Protein AF-Q5WRL4-F1 (afdb_monomer)

Organism: Caenorhabditis elegans (NCBI:txid6239)

InterPro domains:
  IPR018817 7TM GPCR, serpentine receptor class z (Srz) [PF10325] (12-266)

Radius of gyration: 22.65 Å; Cα contacts (8 Å, |Δi|>4): 193; chains: 1; bounding box: 73×51×62 Å

pLDDT: mean 81.2, std 14.64, range [36.03, 97.31]

Sequence (311 aa):
MHPEIEVDEESITNCVFMVISFLIYPFFVAVFRKNHAKDKGKAIFPVFNHFYKSIKKIQIVNAIYILYFFFTLFMAFFGATFFVFLIPVLLIVFPLVTGLMHDVNEFLLGLLSIQRFCLYFMPNYEKYLNISVEALNVVVRNLYICFIIKSVMLIILPYIYTANILTYTTLILLFQNLFVFLCALLYIPILISIRKARHLSSFKLHRPQNYIMYQLLLALFAKCIYAIHIFQSPLHELNEVILKYQYLDICHVSFFPQISYLLCNKKNWDSLVEIFKSRNLLKIWCCPCVKLSRIQPTVPQAMQIYSTHAE

Foldseek 3Di:
DPPPPPPPVLVVVLVVLLVVLLQLLLLLLLLCVLCVVVLVPDLCSLVLVVLNVLLVVLNVLSVVVVVLVVVCVVCVVVVVCVSVVCVVVSVPVSCLSLLLSLQLNLVVLLLVLVLVLCCVVPVVCVVVSSQDSVNVVVSSVVSSVVVVVVVVCLVPVCVVPVVCNLVVLVVVLVVSLVSLVVSLVSVVVVVVVCVVVVVDPVSQPDQPVLLSNQLSVVVNVLVVVLVVVLVVDDPVCNVVSSVSSSSVSSSCSSRSNSVSQCPSDPSSVVSSVVCVVDPCVVVSSVPSPDDDDPPDDDPPPVVVVPPVPDD

Mean predicted aligned error: 9.85 Å

Structure (mmCIF, N/CA/C/O backbone):
data_AF-Q5WRL4-F1
#
_entry.id   AF-Q5WRL4-F1
#
loop_
_atom_site.group_PDB
_atom_site.id
_atom_site.type_symbol
_atom_site.label_atom_id
_atom_site.label_alt_id
_atom_site.label_comp_id
_atom_site.label_asym_id
_atom_site.label_entity_id
_atom_site.label_seq_id
_atom_site.pdbx_PDB_ins_code
_atom_site.Cartn_x
_atom_site.Cartn_y
_atom_site.Cartn_z
_atom_site.occupancy
_atom_site.B_iso_or_equiv
_atom_site.auth_seq_id
_atom_site.auth_comp_id
_atom_site.auth_asym_id
_atom_site.auth_atom_id
_atom_site.pdbx_PDB_model_num
ATOM 1 N N . MET A 1 1 ? 38.898 2.745 -15.844 1.00 40.56 1 MET A N 1
ATOM 2 C CA . MET A 1 1 ? 37.952 3.405 -14.923 1.00 40.56 1 MET A CA 1
ATOM 3 C C . MET A 1 1 ? 36.685 2.576 -14.921 1.00 40.56 1 MET A C 1
ATOM 5 O O . MET A 1 1 ? 35.910 2.676 -15.861 1.00 40.56 1 MET A O 1
ATOM 9 N N . HIS A 1 2 ? 36.533 1.674 -13.953 1.00 38.16 2 HIS A N 1
ATOM 10 C CA . HIS A 1 2 ? 35.219 1.095 -13.696 1.00 38.16 2 HIS A CA 1
ATOM 11 C C . HIS A 1 2 ? 34.405 2.188 -13.002 1.00 38.16 2 HIS A C 1
ATOM 13 O O . HIS A 1 2 ? 34.910 2.724 -12.017 1.00 38.16 2 HIS A O 1
ATOM 19 N N . PRO A 1 3 ? 33.228 2.582 -13.513 1.00 43.47 3 PRO A N 1
ATOM 20 C CA . PRO A 1 3 ? 32.332 3.400 -12.718 1.00 43.47 3 PRO A CA 1
ATOM 21 C C . PRO A 1 3 ? 31.993 2.571 -11.481 1.00 43.47 3 PRO A C 1
ATOM 23 O O . PRO A 1 3 ? 31.507 1.443 -11.607 1.00 43.47 3 PRO A O 1
ATOM 26 N N . GLU A 1 4 ? 32.343 3.081 -10.303 1.00 39.81 4 GLU A N 1
ATOM 27 C CA . GLU A 1 4 ? 31.800 2.560 -9.058 1.00 39.81 4 GLU A CA 1
ATOM 28 C C . GLU A 1 4 ? 30.284 2.640 -9.207 1.00 39.81 4 GLU A C 1
ATOM 30 O O . GLU A 1 4 ? 29.712 3.713 -9.385 1.00 39.81 4 GLU A O 1
ATOM 35 N N . ILE A 1 5 ? 29.644 1.474 -9.278 1.00 43.59 5 ILE A N 1
ATOM 36 C CA . ILE A 1 5 ? 28.194 1.378 -9.228 1.00 43.59 5 ILE A CA 1
ATOM 37 C C . ILE A 1 5 ? 27.865 1.750 -7.791 1.00 43.59 5 ILE A C 1
ATOM 39 O O . ILE A 1 5 ? 27.931 0.903 -6.900 1.00 43.59 5 ILE A O 1
ATOM 43 N N . GLU A 1 6 ? 27.626 3.034 -7.557 1.00 40.28 6 GLU A N 1
ATOM 44 C CA . GLU A 1 6 ? 27.156 3.533 -6.279 1.00 40.28 6 GLU A CA 1
ATOM 45 C C . GLU A 1 6 ? 25.781 2.897 -6.064 1.00 40.28 6 GLU A C 1
ATOM 47 O O . GLU A 1 6 ? 24.786 3.238 -6.708 1.00 40.28 6 GLU A O 1
ATOM 52 N N . VAL A 1 7 ? 25.761 1.824 -5.269 1.00 51.91 7 VAL A N 1
ATOM 53 C CA . VAL A 1 7 ? 24.525 1.146 -4.900 1.00 51.91 7 VAL A CA 1
ATOM 54 C C . VAL A 1 7 ? 23.806 2.100 -3.965 1.00 51.91 7 VAL A C 1
ATOM 56 O O . VAL A 1 7 ? 24.100 2.141 -2.775 1.00 51.91 7 VAL A O 1
ATOM 59 N N . ASP A 1 8 ? 22.896 2.875 -4.540 1.00 63.28 8 ASP A N 1
ATOM 60 C CA . ASP A 1 8 ? 22.047 3.819 -3.831 1.00 63.28 8 ASP A CA 1
ATOM 61 C C . ASP A 1 8 ? 21.429 3.143 -2.585 1.00 63.28 8 ASP A C 1
ATOM 63 O O . ASP A 1 8 ? 20.734 2.119 -2.696 1.00 63.28 8 ASP A O 1
ATOM 67 N N . GLU A 1 9 ? 21.706 3.691 -1.392 1.00 66.62 9 GLU A N 1
ATOM 68 C CA . GLU A 1 9 ? 21.230 3.194 -0.088 1.00 66.62 9 GLU A CA 1
ATOM 69 C C . GLU A 1 9 ? 19.704 2.967 -0.081 1.00 66.62 9 GLU A C 1
ATOM 71 O O . GLU A 1 9 ? 19.153 2.142 0.662 1.00 66.62 9 GLU A O 1
ATOM 76 N N . GLU A 1 10 ? 18.978 3.656 -0.953 1.00 63.41 10 GLU A N 1
ATOM 77 C CA . GLU A 1 10 ? 17.525 3.589 -1.026 1.00 63.41 10 GLU A CA 1
ATOM 78 C C . GLU A 1 10 ? 17.025 2.467 -1.942 1.00 63.41 10 GLU A C 1
ATOM 80 O O . GLU A 1 10 ? 15.981 1.863 -1.665 1.00 63.41 10 GLU A O 1
ATOM 85 N N . SER A 1 11 ? 17.806 2.072 -2.952 1.00 67.06 11 SER A N 1
ATOM 86 C CA . SER A 1 11 ? 17.585 0.806 -3.666 1.00 67.06 11 SER A CA 1
ATOM 87 C C . SER A 1 11 ? 17.714 -0.382 -2.708 1.00 67.06 11 SER A C 1
ATOM 89 O O . SER A 1 11 ? 16.917 -1.327 -2.774 1.00 67.06 11 SER A O 1
ATOM 91 N N . ILE A 1 12 ? 18.644 -0.298 -1.749 1.00 73.19 12 ILE A N 1
ATOM 92 C CA . ILE A 1 12 ? 18.767 -1.274 -0.659 1.00 73.19 12 ILE A CA 1
ATOM 93 C C . ILE A 1 12 ? 17.507 -1.241 0.213 1.00 73.19 12 ILE A C 1
ATOM 95 O O . ILE A 1 12 ? 16.920 -2.292 0.473 1.00 73.19 12 ILE A O 1
ATOM 99 N N . THR A 1 13 ? 17.030 -0.054 0.596 1.00 76.75 13 THR A N 1
ATOM 100 C CA . THR A 1 13 ? 15.812 0.108 1.413 1.00 76.75 13 THR A CA 1
ATOM 101 C C . THR A 1 13 ? 14.575 -0.520 0.753 1.00 76.75 13 THR A C 1
ATOM 103 O O . THR A 1 13 ? 13.842 -1.281 1.395 1.00 76.75 13 THR A O 1
ATOM 106 N N . ASN A 1 14 ? 14.374 -0.294 -0.548 1.00 73.94 14 ASN A N 1
ATOM 107 C CA . ASN A 1 14 ? 13.306 -0.930 -1.329 1.00 73.94 14 ASN A CA 1
ATOM 108 C C . ASN A 1 14 ? 13.402 -2.462 -1.303 1.00 73.94 14 ASN A C 1
ATOM 110 O O . ASN A 1 14 ? 12.414 -3.160 -1.039 1.00 73.94 14 ASN A O 1
ATOM 114 N N . CYS A 1 15 ? 14.604 -2.992 -1.542 1.00 77.38 15 CYS A N 1
ATOM 115 C CA . CYS A 1 15 ? 14.865 -4.427 -1.490 1.00 77.38 15 CYS A CA 1
ATOM 116 C C . CYS A 1 15 ? 14.570 -5.005 -0.103 1.00 77.38 15 CYS A C 1
ATOM 118 O O . CYS A 1 15 ? 13.931 -6.054 0.001 1.00 77.38 15 CYS A O 1
ATOM 120 N N . VAL A 1 16 ? 14.957 -4.301 0.962 1.00 84.81 16 VAL A N 1
ATOM 121 C CA . VAL A 1 16 ? 14.712 -4.711 2.349 1.00 84.81 16 VAL A CA 1
ATOM 122 C C . VAL A 1 16 ? 13.214 -4.832 2.627 1.00 84.81 16 VAL A C 1
ATOM 124 O O . VAL A 1 16 ? 12.778 -5.874 3.124 1.00 84.81 16 VAL A O 1
ATOM 127 N N . PHE A 1 17 ? 12.395 -3.843 2.253 1.00 85.38 17 PHE A N 1
ATOM 128 C CA . PHE A 1 17 ? 10.942 -3.931 2.450 1.00 85.38 17 PHE A CA 1
ATOM 129 C C . PHE A 1 17 ? 10.309 -5.078 1.664 1.00 85.38 17 PHE A C 1
ATOM 131 O O . PHE A 1 17 ? 9.460 -5.791 2.209 1.00 85.38 17 PHE A O 1
ATOM 138 N N . MET A 1 18 ? 10.729 -5.300 0.416 1.00 82.56 18 MET A N 1
ATOM 139 C CA . MET A 1 18 ? 10.243 -6.428 -0.383 1.00 82.56 18 MET A CA 1
ATOM 140 C C . MET A 1 18 ? 10.609 -7.769 0.262 1.00 82.56 18 MET A C 1
ATOM 142 O O . MET A 1 18 ? 9.731 -8.613 0.449 1.00 82.56 18 MET A O 1
ATOM 146 N N . VAL A 1 19 ? 11.866 -7.952 0.673 1.00 87.25 19 VAL A N 1
ATOM 147 C CA . VAL A 1 19 ? 12.338 -9.182 1.330 1.00 87.25 19 VAL A CA 1
ATOM 148 C C . VAL A 1 19 ? 11.591 -9.423 2.639 1.00 87.25 19 VAL A C 1
ATOM 150 O O . VAL A 1 19 ? 11.047 -10.509 2.841 1.00 87.25 19 VAL A O 1
ATOM 153 N N . ILE A 1 20 ? 11.476 -8.415 3.506 1.00 91.19 20 ILE A N 1
ATOM 154 C CA . ILE A 1 20 ? 10.719 -8.528 4.762 1.00 91.19 20 ILE A CA 1
ATOM 155 C C . ILE A 1 20 ? 9.257 -8.887 4.475 1.00 91.19 20 ILE A C 1
ATOM 157 O O . ILE A 1 20 ? 8.686 -9.764 5.127 1.00 91.19 20 ILE A O 1
ATOM 161 N N . SER A 1 21 ? 8.651 -8.250 3.474 1.00 91.94 21 SER A N 1
ATOM 162 C CA . SER A 1 21 ? 7.279 -8.527 3.054 1.00 91.94 21 SER A CA 1
ATOM 163 C C . SER A 1 21 ? 7.094 -9.982 2.606 1.00 91.94 21 SER A C 1
ATOM 165 O O . SER A 1 21 ? 6.099 -10.607 2.978 1.00 91.94 21 SER A O 1
ATOM 167 N N . PHE A 1 22 ? 8.059 -10.558 1.883 1.00 90.56 22 PHE A N 1
ATOM 168 C CA . PHE A 1 22 ? 8.064 -11.983 1.537 1.00 90.56 22 PHE A CA 1
ATOM 169 C C . PHE A 1 22 ? 8.208 -12.892 2.754 1.00 90.56 22 PHE A C 1
ATOM 171 O O . PHE A 1 22 ? 7.503 -13.895 2.856 1.00 90.56 22 PHE A O 1
ATOM 178 N N . LEU A 1 23 ? 9.093 -12.546 3.690 1.00 91.31 23 LEU A N 1
ATOM 179 C CA . LEU A 1 23 ? 9.332 -13.344 4.893 1.00 91.31 23 LEU A CA 1
ATOM 180 C C . LEU A 1 23 ? 8.109 -13.381 5.817 1.00 91.31 23 LEU A C 1
ATOM 182 O O . LEU A 1 23 ? 7.829 -14.413 6.430 1.00 91.31 23 LEU A O 1
ATOM 186 N N . ILE A 1 24 ? 7.365 -12.276 5.902 1.00 93.44 24 ILE A N 1
ATOM 187 C CA . ILE A 1 24 ? 6.158 -12.160 6.731 1.00 93.44 24 ILE A CA 1
ATOM 188 C C . ILE A 1 24 ? 4.946 -12.837 6.069 1.00 93.44 24 ILE A C 1
ATOM 190 O O . ILE A 1 24 ? 4.054 -13.335 6.769 1.00 93.44 24 ILE A O 1
ATOM 194 N N . TYR A 1 25 ? 4.917 -12.913 4.738 1.00 94.56 25 TYR A N 1
ATOM 195 C CA . TYR A 1 25 ? 3.755 -13.372 3.978 1.00 94.56 25 TYR A CA 1
ATOM 196 C C . TYR A 1 25 ? 3.207 -14.748 4.383 1.00 94.56 25 TYR A C 1
ATOM 198 O O . TYR A 1 25 ? 1.988 -14.856 4.573 1.00 94.56 25 TYR A O 1
ATOM 206 N N . PRO A 1 26 ? 4.027 -15.795 4.600 1.00 93.50 26 PRO A N 1
ATOM 207 C CA . PRO A 1 26 ? 3.514 -17.083 5.047 1.00 93.50 26 PRO A CA 1
ATOM 208 C C . PRO A 1 26 ? 2.763 -17.001 6.379 1.00 93.50 26 PRO A C 1
ATOM 210 O O . PRO A 1 26 ? 1.693 -17.598 6.533 1.00 93.50 26 PRO A O 1
ATOM 213 N N . PHE A 1 27 ? 3.276 -16.208 7.322 1.00 93.62 27 PHE A N 1
ATOM 214 C CA . PHE A 1 27 ? 2.654 -16.000 8.627 1.00 93.62 27 PHE A CA 1
ATOM 215 C C . PHE A 1 27 ? 1.361 -15.202 8.506 1.00 93.62 27 PHE A C 1
ATOM 217 O O . PHE A 1 27 ? 0.346 -15.588 9.091 1.00 93.62 27 PHE A O 1
ATOM 224 N N . PHE A 1 28 ? 1.364 -14.142 7.696 1.00 94.50 28 PHE A N 1
ATOM 225 C CA . PHE A 1 28 ? 0.159 -13.384 7.373 1.00 94.50 28 PHE A CA 1
ATOM 226 C C . PHE A 1 28 ? -0.944 -14.301 6.826 1.00 94.50 28 PHE A C 1
ATOM 228 O O . PHE A 1 28 ? -2.064 -14.306 7.344 1.00 94.50 28 PHE A O 1
ATOM 235 N N . VAL A 1 29 ? -0.624 -15.139 5.836 1.00 94.00 29 VAL A N 1
ATOM 236 C CA . VAL A 1 29 ? -1.578 -16.085 5.241 1.00 94.00 29 VAL A CA 1
ATOM 237 C C . VAL A 1 29 ? -2.069 -17.109 6.262 1.00 94.00 29 VAL A C 1
ATOM 239 O O . VAL A 1 29 ? -3.274 -17.372 6.328 1.00 94.00 29 VAL A O 1
ATOM 242 N N . ALA A 1 30 ? -1.168 -17.686 7.056 1.00 91.94 30 ALA A N 1
ATOM 243 C CA . ALA A 1 30 ? -1.511 -18.695 8.050 1.00 91.94 30 ALA A CA 1
ATOM 244 C C . ALA A 1 30 ? -2.450 -18.136 9.131 1.00 91.94 30 ALA A C 1
ATOM 246 O O . ALA A 1 30 ? -3.493 -18.739 9.410 1.00 91.94 30 ALA A O 1
ATOM 247 N N . VAL A 1 31 ? -2.139 -16.956 9.679 1.00 92.25 31 VAL A N 1
ATOM 248 C CA . VAL A 1 31 ? -2.983 -16.273 10.671 1.00 92.25 31 VAL A CA 1
ATOM 249 C C . VAL A 1 31 ? -4.329 -15.891 10.059 1.00 92.25 31 VAL A C 1
ATOM 251 O O . VAL A 1 31 ? -5.369 -16.180 10.656 1.00 92.25 31 VAL A O 1
ATOM 254 N N . PHE A 1 32 ? -4.337 -15.320 8.849 1.00 92.25 32 PHE A N 1
ATOM 255 C CA . PHE A 1 32 ? -5.573 -14.935 8.166 1.00 92.25 32 PHE A CA 1
ATOM 256 C C . PHE A 1 32 ? -6.498 -16.136 7.954 1.00 92.25 32 PHE A C 1
ATOM 258 O O . PHE A 1 32 ? -7.678 -16.092 8.299 1.00 92.25 32 PHE A O 1
ATOM 265 N N . ARG A 1 33 ? -5.965 -17.257 7.457 1.00 91.06 33 ARG A N 1
ATOM 266 C CA . ARG A 1 33 ? -6.742 -18.488 7.233 1.00 91.06 33 ARG A CA 1
ATOM 267 C C . ARG A 1 33 ? -7.254 -19.101 8.528 1.00 91.06 33 ARG A C 1
ATOM 269 O O . ARG A 1 33 ? -8.409 -19.526 8.578 1.00 91.06 33 ARG A O 1
ATOM 276 N N . LYS A 1 34 ? -6.425 -19.126 9.574 1.00 88.88 34 LYS A N 1
ATOM 277 C CA . LYS A 1 34 ? -6.824 -19.624 10.895 1.00 88.88 34 LYS A CA 1
ATOM 278 C C . LYS A 1 34 ? -7.989 -18.813 11.463 1.00 88.88 34 LYS A C 1
ATOM 280 O O . LYS A 1 34 ? -8.940 -19.379 12.004 1.00 88.88 34 LYS A O 1
ATOM 285 N N . ASN A 1 35 ? -7.951 -17.495 11.276 1.00 89.38 35 ASN A N 1
ATOM 286 C CA . ASN A 1 35 ? -8.949 -16.578 11.817 1.00 89.38 35 ASN A CA 1
ATOM 287 C C . ASN A 1 35 ? -10.149 -16.330 10.897 1.00 89.38 35 ASN A C 1
ATOM 289 O O . ASN A 1 35 ? -11.175 -15.851 11.387 1.00 89.38 35 ASN A O 1
ATOM 293 N N . HIS A 1 36 ? -10.072 -16.761 9.637 1.00 89.19 36 HIS A N 1
ATOM 294 C CA . HIS A 1 36 ? -11.048 -16.527 8.574 1.00 89.19 36 HIS A CA 1
ATOM 295 C C . HIS A 1 36 ? -12.499 -16.814 8.975 1.00 89.19 36 HIS A C 1
ATOM 297 O O . HIS A 1 36 ? -13.362 -15.958 8.813 1.00 89.19 36 HIS A O 1
ATOM 303 N N . ALA A 1 37 ? -12.789 -18.000 9.525 1.00 86.06 37 ALA A N 1
ATOM 304 C CA . ALA A 1 37 ? -14.165 -18.398 9.852 1.00 86.06 37 ALA A CA 1
ATOM 305 C C . ALA A 1 37 ? -14.825 -17.458 10.874 1.00 86.06 37 ALA A C 1
ATOM 307 O O . ALA A 1 37 ? -15.992 -17.111 10.735 1.00 86.06 37 ALA A O 1
ATOM 308 N N . LYS A 1 38 ? -14.054 -17.014 11.871 1.00 83.50 38 LYS A N 1
ATOM 309 C CA . LYS A 1 38 ? -14.518 -16.082 12.906 1.00 83.50 38 LYS A CA 1
ATOM 310 C C . LYS A 1 38 ? -14.546 -14.641 12.396 1.00 83.50 38 LYS A C 1
ATOM 312 O O . LYS A 1 38 ? -15.398 -13.862 12.805 1.00 83.50 38 LYS A O 1
ATOM 317 N N . ASP A 1 39 ? -13.607 -14.273 11.527 1.00 85.25 39 ASP A N 1
ATOM 318 C CA . ASP A 1 39 ? -13.540 -12.923 10.975 1.00 85.25 39 ASP A CA 1
ATOM 319 C C . ASP A 1 39 ? -14.651 -12.673 9.951 1.00 85.25 39 ASP A C 1
ATOM 321 O O . ASP A 1 39 ? -15.104 -11.539 9.864 1.00 85.25 39 ASP A O 1
ATOM 325 N N . LYS A 1 40 ? -15.159 -13.714 9.272 1.00 84.94 40 LYS A N 1
ATOM 326 C CA . LYS A 1 40 ? -16.248 -13.625 8.283 1.00 84.94 40 LYS A CA 1
ATOM 327 C C . LYS A 1 40 ? -17.518 -12.941 8.805 1.00 84.94 40 LYS A C 1
ATOM 329 O O . LYS A 1 40 ? -18.218 -12.312 8.023 1.00 84.94 40 LYS A O 1
ATOM 334 N N . GLY A 1 41 ? -17.797 -13.036 10.106 1.00 80.44 41 GLY A N 1
ATOM 335 C CA . GLY A 1 41 ? -18.948 -12.381 10.739 1.00 80.44 41 GLY A CA 1
ATOM 336 C C . GLY A 1 41 ? -18.765 -10.885 11.026 1.00 80.44 41 GLY A C 1
ATOM 337 O O . GLY A 1 41 ? -19.694 -10.240 11.498 1.00 80.44 41 GLY A O 1
ATOM 338 N N . LYS A 1 42 ? -17.580 -10.308 10.790 1.00 78.81 42 LYS A N 1
ATOM 339 C CA . LYS A 1 42 ? -17.314 -8.885 11.053 1.00 78.81 42 LYS A CA 1
ATOM 340 C C . LYS A 1 42 ? -17.755 -8.030 9.865 1.00 78.81 42 LYS A C 1
ATOM 342 O O . LYS A 1 42 ? -17.400 -8.337 8.733 1.00 78.81 42 LYS A O 1
ATOM 347 N N . ALA A 1 43 ? -18.374 -6.879 10.131 1.00 77.00 43 ALA A N 1
ATOM 348 C CA . ALA A 1 43 ? -18.814 -5.933 9.093 1.00 77.00 43 ALA A CA 1
ATOM 349 C C . ALA A 1 43 ? -17.698 -5.482 8.123 1.00 77.00 43 ALA A C 1
ATOM 351 O O . ALA A 1 43 ? -17.952 -5.225 6.956 1.00 77.00 43 ALA A O 1
ATOM 352 N N . ILE A 1 44 ? -16.439 -5.435 8.571 1.00 81.38 44 ILE A N 1
ATOM 353 C CA . ILE A 1 44 ? -15.293 -5.064 7.715 1.00 81.38 44 ILE A CA 1
ATOM 354 C C . ILE A 1 44 ? -14.588 -6.242 7.044 1.00 81.38 44 ILE A C 1
ATOM 356 O O . ILE A 1 44 ? -13.587 -6.062 6.350 1.00 81.38 44 ILE A O 1
ATOM 360 N N . PHE A 1 45 ? -15.064 -7.463 7.261 1.00 85.75 45 PHE A N 1
ATOM 361 C CA . PHE A 1 45 ? -14.465 -8.633 6.643 1.00 85.75 45 PHE A CA 1
ATOM 362 C C . PHE A 1 45 ? -14.362 -8.557 5.113 1.00 85.75 45 PHE A C 1
ATOM 364 O O . PHE A 1 45 ? -13.315 -8.960 4.601 1.00 85.75 45 PHE A O 1
ATOM 371 N N . PRO A 1 46 ? -15.358 -8.030 4.366 1.00 87.69 46 PRO A N 1
ATOM 372 C CA . PRO A 1 46 ? -15.248 -7.900 2.912 1.00 87.69 46 PRO A CA 1
ATOM 373 C C . PRO A 1 46 ? -13.971 -7.170 2.483 1.00 87.69 46 PRO A C 1
ATOM 375 O O . PRO A 1 46 ? -13.293 -7.584 1.545 1.00 87.69 46 PRO A O 1
ATOM 378 N N . VAL A 1 47 ? -13.590 -6.150 3.247 1.00 87.19 47 VAL A N 1
ATOM 379 C CA . VAL A 1 47 ? -12.391 -5.350 3.021 1.00 87.19 47 VAL A CA 1
ATOM 380 C C . VAL A 1 47 ? -11.134 -6.118 3.400 1.00 87.19 47 VAL A C 1
ATOM 382 O O . VAL A 1 47 ? -10.195 -6.173 2.615 1.00 87.19 47 VAL A O 1
ATOM 385 N N . PHE A 1 48 ? -11.097 -6.742 4.580 1.00 87.56 48 PHE A N 1
ATOM 386 C CA . PHE A 1 48 ? -9.954 -7.574 4.976 1.00 87.56 48 PHE A CA 1
ATOM 387 C C . PHE A 1 48 ? -9.681 -8.663 3.946 1.00 87.56 48 PHE A C 1
ATOM 389 O O . PHE A 1 48 ? -8.535 -8.941 3.611 1.00 87.56 48 PHE A O 1
ATOM 396 N N . ASN A 1 49 ? -10.747 -9.246 3.410 1.00 91.38 49 ASN A N 1
ATOM 397 C CA . ASN A 1 49 ? -10.673 -10.214 2.337 1.00 91.38 49 ASN A CA 1
ATOM 398 C C . ASN A 1 49 ? -10.184 -9.588 1.023 1.00 91.38 49 ASN A C 1
ATOM 400 O O . ASN A 1 49 ? -9.411 -10.227 0.312 1.00 91.38 49 ASN A O 1
ATOM 404 N N . HIS A 1 50 ? -10.589 -8.356 0.700 1.00 92.88 50 HIS A N 1
ATOM 405 C CA . HIS A 1 50 ? -10.026 -7.617 -0.428 1.00 92.88 50 HIS A CA 1
ATOM 406 C C . HIS A 1 50 ? -8.519 -7.398 -0.248 1.00 92.88 50 HIS A C 1
ATOM 408 O O . HIS A 1 50 ? -7.760 -7.868 -1.088 1.00 92.88 50 HIS A O 1
ATOM 414 N N . PHE A 1 51 ? -8.070 -6.815 0.868 1.00 93.00 51 PHE A N 1
ATOM 415 C CA . PHE A 1 51 ? -6.645 -6.611 1.147 1.00 93.00 51 PHE A CA 1
ATOM 416 C C . PHE A 1 51 ? -5.860 -7.922 1.124 1.00 93.00 51 PHE A C 1
ATOM 418 O O . PHE A 1 51 ? -4.827 -7.998 0.470 1.00 93.00 51 PHE A O 1
ATOM 425 N N . TYR A 1 52 ? -6.376 -8.987 1.741 1.00 93.81 52 TYR A N 1
ATOM 426 C CA . TYR A 1 52 ? -5.775 -10.321 1.672 1.00 93.81 52 TYR A CA 1
ATOM 427 C C . TYR A 1 52 ? -5.576 -10.798 0.226 1.00 93.81 52 TYR A C 1
ATOM 429 O O . TYR A 1 52 ? -4.496 -11.271 -0.138 1.00 93.81 52 TYR A O 1
ATOM 437 N N . LYS A 1 53 ? -6.603 -10.657 -0.619 1.00 94.25 53 LYS A N 1
ATOM 438 C CA . LYS A 1 53 ? -6.526 -11.015 -2.041 1.00 94.25 53 LYS A CA 1
ATOM 439 C C . LYS A 1 53 ? -5.552 -10.114 -2.800 1.00 94.25 53 LYS A C 1
ATOM 441 O O . LYS A 1 53 ? -4.801 -10.633 -3.623 1.00 94.25 53 LYS A O 1
ATOM 446 N N . SER A 1 54 ? -5.551 -8.811 -2.533 1.00 93.75 54 SER A N 1
ATOM 447 C CA . SER A 1 54 ? -4.645 -7.842 -3.155 1.00 93.75 54 SER A CA 1
ATOM 448 C C . SER A 1 54 ? -3.191 -8.160 -2.810 1.00 93.75 54 SER A C 1
ATOM 450 O O . SER A 1 54 ? -2.388 -8.333 -3.718 1.00 93.75 54 SER A O 1
ATOM 452 N N . ILE A 1 55 ? -2.869 -8.389 -1.533 1.00 93.94 55 ILE A N 1
ATOM 453 C CA . ILE A 1 55 ? -1.526 -8.798 -1.087 1.00 93.94 55 ILE A CA 1
ATOM 454 C C . ILE A 1 55 ? -1.117 -10.106 -1.756 1.00 93.94 55 ILE A C 1
ATOM 456 O O . ILE A 1 55 ? -0.010 -10.202 -2.267 1.00 93.94 55 ILE A O 1
ATOM 460 N N . LYS A 1 56 ? -2.002 -11.111 -1.812 1.00 94.00 56 LYS A N 1
ATOM 461 C CA . LYS A 1 56 ? -1.693 -12.377 -2.493 1.00 94.00 56 LYS A CA 1
ATOM 462 C C . LYS A 1 56 ? -1.310 -12.152 -3.961 1.00 94.00 56 LYS A C 1
ATOM 464 O O . LYS A 1 56 ? -0.364 -12.776 -4.430 1.00 94.00 56 LYS A O 1
ATOM 469 N N . LYS A 1 57 ? -2.030 -11.285 -4.682 1.00 92.88 57 LYS A N 1
ATOM 470 C CA . LYS A 1 57 ? -1.698 -10.935 -6.073 1.00 92.88 57 LYS A CA 1
ATOM 471 C C . LYS A 1 57 ? -0.356 -10.209 -6.159 1.00 92.88 57 LYS A C 1
ATOM 473 O O . LYS A 1 57 ? 0.472 -10.612 -6.964 1.00 92.88 57 LYS A O 1
ATOM 478 N N . ILE A 1 58 ? -0.127 -9.214 -5.300 1.00 91.38 58 ILE A N 1
ATOM 479 C CA . ILE A 1 58 ? 1.136 -8.462 -5.238 1.00 91.38 58 ILE A CA 1
ATOM 480 C C . ILE A 1 58 ? 2.312 -9.403 -4.974 1.00 91.38 58 ILE A C 1
ATOM 482 O O . ILE A 1 58 ? 3.308 -9.329 -5.673 1.00 91.38 58 ILE A O 1
ATOM 486 N N . GLN A 1 59 ? 2.184 -10.352 -4.045 1.00 91.00 59 GLN A N 1
ATOM 487 C CA . GLN A 1 59 ? 3.258 -11.303 -3.748 1.00 91.00 59 GLN A CA 1
ATOM 488 C C . GLN A 1 59 ? 3.550 -12.262 -4.903 1.00 91.00 59 GLN A C 1
ATOM 490 O O . GLN A 1 59 ? 4.702 -12.620 -5.124 1.00 91.00 59 GLN A O 1
ATOM 495 N N . ILE A 1 60 ? 2.531 -12.660 -5.671 1.00 90.69 60 ILE A N 1
ATOM 496 C CA . ILE A 1 60 ? 2.737 -13.443 -6.896 1.00 90.69 60 ILE A CA 1
ATOM 497 C C . ILE A 1 60 ? 3.481 -12.603 -7.941 1.00 90.69 60 ILE A C 1
ATOM 499 O O . ILE A 1 60 ? 4.453 -13.081 -8.516 1.00 90.69 60 ILE A O 1
ATOM 503 N N . VAL A 1 61 ? 3.059 -11.354 -8.158 1.00 88.88 61 VAL A N 1
ATOM 504 C CA . VAL A 1 61 ? 3.708 -10.429 -9.102 1.00 88.88 61 VAL A CA 1
ATOM 505 C C . VAL A 1 61 ? 5.159 -10.155 -8.691 1.00 88.88 61 VAL A C 1
ATOM 507 O O . VAL A 1 61 ? 6.055 -10.284 -9.520 1.00 88.88 61 VAL A O 1
ATOM 510 N N . ASN A 1 62 ? 5.410 -9.888 -7.408 1.00 86.00 62 ASN A N 1
ATOM 511 C CA . ASN A 1 62 ? 6.753 -9.728 -6.857 1.00 86.00 62 ASN A CA 1
ATOM 512 C C . ASN A 1 62 ? 7.600 -10.997 -7.059 1.00 86.00 62 ASN A C 1
ATOM 514 O O . ASN A 1 62 ? 8.778 -10.898 -7.384 1.00 86.00 62 ASN A O 1
ATOM 518 N N . ALA A 1 63 ? 7.027 -12.194 -6.881 1.00 88.31 63 ALA A N 1
ATOM 519 C CA . ALA A 1 63 ? 7.774 -13.444 -7.028 1.00 88.31 63 ALA A CA 1
ATOM 520 C C . ALA A 1 63 ? 8.171 -13.680 -8.490 1.00 88.31 63 ALA A C 1
ATOM 522 O O . ALA A 1 63 ? 9.308 -14.056 -8.762 1.00 88.31 63 ALA A O 1
ATOM 523 N N . ILE A 1 64 ? 7.256 -13.410 -9.427 1.00 87.31 64 ILE A N 1
ATOM 524 C CA . ILE A 1 64 ? 7.533 -13.451 -10.869 1.00 87.31 64 ILE A CA 1
ATOM 525 C C . ILE A 1 64 ? 8.639 -12.451 -11.219 1.00 87.31 64 ILE A C 1
ATOM 527 O O . ILE A 1 64 ? 9.571 -12.809 -11.934 1.00 87.31 64 ILE A O 1
ATOM 531 N N . TYR A 1 65 ? 8.566 -11.233 -10.679 1.00 83.75 65 TYR A N 1
ATOM 532 C CA . TYR A 1 65 ? 9.573 -10.198 -10.899 1.00 83.75 65 TYR A CA 1
ATOM 533 C C . TYR A 1 65 ? 10.962 -10.621 -10.398 1.00 83.75 65 TYR A C 1
ATOM 535 O O . TYR A 1 65 ? 11.932 -10.532 -11.145 1.00 83.75 65 TYR A O 1
ATOM 543 N N . ILE A 1 66 ? 11.060 -11.159 -9.177 1.00 83.56 66 ILE A N 1
ATOM 544 C CA . ILE A 1 66 ? 12.328 -11.647 -8.610 1.00 83.56 66 ILE A CA 1
ATOM 545 C C . ILE A 1 66 ? 12.896 -12.810 -9.431 1.00 83.56 66 ILE A C 1
ATOM 547 O O . ILE A 1 66 ? 14.078 -12.798 -9.774 1.00 83.56 66 ILE A O 1
ATOM 551 N N . LEU A 1 67 ? 12.073 -13.809 -9.768 1.00 86.81 67 LEU A N 1
ATOM 552 C CA . LEU A 1 67 ? 12.509 -14.949 -10.583 1.00 86.81 67 LEU A CA 1
ATOM 553 C C . LEU A 1 67 ? 13.028 -14.491 -11.944 1.00 86.81 67 LEU A C 1
ATOM 555 O O . LEU A 1 67 ? 14.056 -14.976 -12.413 1.00 86.81 67 LEU A O 1
ATOM 559 N N . TYR A 1 68 ? 12.338 -13.532 -12.555 1.00 83.56 68 TYR A N 1
ATOM 560 C CA . TYR A 1 68 ? 12.753 -12.958 -13.819 1.00 83.56 68 TYR A CA 1
ATOM 561 C C . TYR A 1 68 ? 14.065 -12.175 -13.697 1.00 83.56 68 TYR A C 1
ATOM 563 O O . TYR A 1 68 ? 14.949 -12.344 -14.531 1.00 83.56 68 TYR A O 1
ATOM 571 N N . PHE A 1 69 ? 14.228 -11.365 -12.649 1.00 82.06 69 PHE A N 1
ATOM 572 C CA . PHE A 1 69 ? 15.470 -10.637 -12.388 1.00 82.06 69 PHE A CA 1
ATOM 573 C C . PHE A 1 69 ? 16.670 -11.594 -12.312 1.00 82.06 69 PHE A C 1
ATOM 575 O O . PHE A 1 69 ? 17.652 -11.424 -13.040 1.00 82.06 69 PHE A O 1
ATOM 582 N N . PHE A 1 70 ? 16.560 -12.672 -11.530 1.00 85.56 70 PHE A N 1
ATOM 583 C CA . PHE A 1 70 ? 17.601 -13.703 -11.471 1.00 85.56 70 PHE A CA 1
ATOM 584 C C . PHE A 1 70 ? 17.813 -14.411 -12.811 1.00 85.56 70 PHE A C 1
ATOM 586 O O . PHE A 1 70 ? 18.956 -14.665 -13.186 1.00 85.56 70 PHE A O 1
ATOM 593 N N . PHE A 1 71 ? 16.743 -14.691 -13.557 1.00 85.00 71 PHE A N 1
ATOM 594 C CA . PHE A 1 71 ? 16.852 -15.256 -14.899 1.00 85.00 71 PHE A CA 1
ATOM 595 C C . PHE A 1 71 ? 17.625 -14.325 -15.844 1.00 85.00 71 PHE A C 1
ATOM 597 O O . PHE A 1 71 ? 18.508 -14.787 -16.559 1.00 85.00 71 PHE A O 1
ATOM 604 N N . THR A 1 72 ? 17.379 -13.013 -15.812 1.00 82.00 72 THR A N 1
ATOM 605 C CA . THR A 1 72 ? 18.134 -12.062 -16.642 1.00 82.00 72 THR A CA 1
ATOM 606 C C . THR A 1 72 ? 19.600 -11.960 -16.254 1.00 82.00 72 THR A C 1
ATOM 608 O O . THR A 1 72 ? 20.443 -11.931 -17.147 1.00 82.00 72 THR A O 1
ATOM 611 N N . LEU A 1 73 ? 19.922 -11.980 -14.956 1.00 82.31 73 LEU A N 1
ATOM 612 C CA . LEU A 1 73 ? 21.311 -12.030 -14.492 1.00 82.31 73 LEU A CA 1
ATOM 613 C C . LEU A 1 73 ? 22.009 -13.309 -14.961 1.00 82.31 73 LEU A C 1
ATOM 615 O O . LEU A 1 73 ? 23.134 -13.252 -15.453 1.00 82.31 73 LEU A O 1
ATOM 619 N N . PHE A 1 74 ? 21.323 -14.449 -14.864 1.00 86.25 74 PHE A N 1
ATOM 620 C CA . PHE A 1 74 ? 21.820 -15.726 -15.361 1.00 86.25 74 PHE A CA 1
ATOM 621 C C . PHE A 1 74 ? 22.081 -15.668 -16.873 1.00 86.25 74 PHE A C 1
ATOM 623 O O . PHE A 1 74 ? 23.178 -15.984 -17.317 1.00 86.25 74 PHE A O 1
ATOM 630 N N . MET A 1 75 ? 21.126 -15.192 -17.676 1.00 85.12 75 MET A N 1
ATOM 631 C CA . MET A 1 75 ? 21.299 -15.099 -19.131 1.00 85.12 75 MET A CA 1
ATOM 632 C C . MET A 1 75 ? 22.393 -14.102 -19.538 1.00 85.12 75 MET A C 1
ATOM 634 O O . MET A 1 75 ? 23.155 -14.380 -20.465 1.00 85.12 75 MET A O 1
ATOM 638 N N . ALA A 1 76 ? 22.516 -12.975 -18.830 1.00 81.94 76 ALA A N 1
ATOM 639 C CA . ALA A 1 76 ? 23.587 -12.005 -19.045 1.00 81.94 76 ALA A CA 1
ATOM 640 C C . ALA A 1 76 ? 24.970 -12.612 -18.761 1.00 81.94 76 ALA A C 1
ATOM 642 O O . ALA A 1 76 ? 25.897 -12.399 -19.541 1.00 81.94 76 ALA A O 1
ATOM 643 N N . PHE A 1 77 ? 25.093 -13.427 -17.707 1.00 84.75 77 PHE A N 1
ATOM 644 C CA . PHE A 1 77 ? 26.323 -14.155 -17.387 1.00 84.75 77 PHE A CA 1
ATOM 645 C C . PHE A 1 77 ? 26.757 -15.107 -18.518 1.00 84.75 77 PHE A C 1
ATOM 647 O O . PHE A 1 77 ? 27.948 -15.241 -18.782 1.00 84.75 77 PHE A O 1
ATOM 654 N N . PHE A 1 78 ? 25.806 -15.708 -19.243 1.00 88.19 78 PHE A N 1
ATOM 655 C CA . PHE A 1 78 ? 26.079 -16.567 -20.407 1.00 88.19 78 PHE A CA 1
ATOM 656 C C . PHE A 1 78 ? 26.154 -15.813 -21.748 1.00 88.19 78 PHE A C 1
ATOM 658 O O . PHE A 1 78 ? 26.184 -16.440 -22.806 1.00 88.19 78 PHE A O 1
ATOM 665 N N . GLY A 1 79 ? 26.179 -14.476 -21.739 1.00 82.94 79 GLY A N 1
ATOM 666 C CA . GLY A 1 79 ? 26.308 -13.662 -22.954 1.00 82.94 79 GLY A CA 1
ATOM 667 C C . GLY A 1 79 ? 25.046 -13.592 -23.821 1.00 82.94 79 GLY A C 1
ATOM 668 O O . GLY A 1 79 ? 25.090 -13.061 -24.931 1.00 82.94 79 GLY A O 1
ATOM 669 N N . ALA A 1 80 ? 23.901 -14.079 -23.335 1.00 83.69 80 ALA A N 1
ATOM 670 C CA . ALA A 1 80 ? 22.628 -14.023 -24.048 1.00 83.69 80 ALA A CA 1
ATOM 671 C C . ALA A 1 80 ? 21.960 -12.646 -23.876 1.00 83.69 80 ALA A C 1
ATOM 673 O O . ALA A 1 80 ? 20.923 -12.496 -23.224 1.00 83.69 80 ALA A O 1
ATOM 674 N N . THR A 1 81 ? 22.556 -11.620 -24.484 1.00 76.75 81 THR A N 1
ATOM 675 C CA . THR A 1 81 ? 22.140 -10.213 -24.344 1.00 76.75 81 THR A CA 1
ATOM 676 C C . THR A 1 81 ? 20.737 -9.916 -24.878 1.00 76.75 81 THR A C 1
ATOM 678 O O . THR A 1 81 ? 20.147 -8.912 -24.496 1.00 76.75 81 THR A O 1
ATOM 681 N N . PHE A 1 82 ? 20.141 -10.800 -25.686 1.00 76.25 82 PHE A N 1
ATOM 682 C CA . PHE A 1 82 ? 18.772 -10.634 -26.190 1.00 76.25 82 PHE A CA 1
ATOM 683 C C . PHE A 1 82 ? 17.732 -10.446 -25.068 1.00 76.25 82 PHE A C 1
ATOM 685 O O . PHE A 1 82 ? 16.805 -9.650 -25.206 1.00 76.25 82 PHE A O 1
ATOM 692 N N . PHE A 1 83 ? 17.908 -11.108 -23.918 1.00 72.62 83 PHE A N 1
ATOM 693 C CA . PHE A 1 83 ? 16.977 -10.986 -22.786 1.00 72.62 83 PHE A CA 1
ATOM 694 C C . PHE A 1 83 ? 17.039 -9.621 -22.088 1.00 72.62 83 PHE A C 1
ATOM 696 O O . PHE A 1 83 ? 16.102 -9.256 -21.375 1.00 72.62 83 PHE A O 1
ATOM 703 N N . VAL A 1 84 ? 18.089 -8.832 -22.339 1.00 72.19 84 VAL A N 1
ATOM 704 C CA . VAL A 1 84 ? 18.210 -7.461 -21.828 1.00 72.19 84 VAL A CA 1
ATOM 705 C C . VAL A 1 84 ? 17.093 -6.574 -22.391 1.00 72.19 84 VAL A C 1
ATOM 707 O O . VAL A 1 84 ? 16.573 -5.732 -21.667 1.00 72.19 84 VAL A O 1
ATOM 710 N N . PHE A 1 85 ? 16.619 -6.816 -23.621 1.00 74.44 85 PHE A N 1
ATOM 711 C CA . PHE A 1 85 ? 15.518 -6.042 -24.221 1.00 74.44 85 PHE A CA 1
ATOM 712 C C . PHE A 1 85 ? 14.152 -6.280 -23.570 1.00 74.44 85 PHE A C 1
ATOM 714 O O . PHE A 1 85 ? 13.249 -5.457 -23.713 1.00 74.44 85 PHE A O 1
ATOM 721 N N . LEU A 1 86 ? 13.984 -7.382 -22.840 1.00 73.88 86 LEU A N 1
ATOM 722 C CA . LEU A 1 86 ? 12.754 -7.664 -22.101 1.00 73.88 86 LEU A CA 1
ATOM 723 C C . LEU A 1 86 ? 12.752 -7.014 -20.702 1.00 73.88 86 LEU A C 1
ATOM 725 O O . LEU A 1 86 ? 11.687 -6.884 -20.095 1.00 73.88 86 LEU A O 1
ATOM 729 N N . ILE A 1 87 ? 13.910 -6.551 -20.203 1.00 75.69 87 ILE A N 1
ATOM 730 C CA . ILE A 1 87 ? 14.030 -5.855 -18.909 1.00 75.69 87 ILE A CA 1
ATOM 731 C C . ILE A 1 87 ? 13.158 -4.584 -18.863 1.00 75.69 87 ILE A C 1
ATOM 733 O O . ILE A 1 87 ? 12.360 -4.476 -17.931 1.00 75.69 87 ILE A O 1
ATOM 737 N N . PRO A 1 88 ? 13.202 -3.657 -19.847 1.00 71.25 88 PRO A N 1
ATOM 738 C CA . PRO A 1 88 ? 12.388 -2.440 -19.817 1.00 71.25 88 PRO A CA 1
ATOM 739 C C . PRO A 1 88 ? 10.883 -2.708 -19.744 1.00 71.25 88 PRO A C 1
ATOM 741 O O . PRO A 1 88 ? 10.174 -2.034 -19.003 1.00 71.25 88 PRO A O 1
ATOM 744 N N . VAL A 1 89 ? 10.388 -3.722 -20.465 1.00 73.69 89 VAL A N 1
ATOM 745 C CA . VAL A 1 89 ? 8.959 -4.081 -20.443 1.00 73.69 89 VAL A CA 1
ATOM 746 C C . VAL A 1 89 ? 8.527 -4.437 -19.023 1.00 73.69 89 VAL A C 1
ATOM 748 O O . VAL A 1 89 ? 7.475 -4.001 -18.563 1.00 73.69 89 VAL A O 1
ATOM 751 N N . LEU A 1 90 ? 9.354 -5.179 -18.291 1.00 73.31 90 LEU A N 1
ATOM 752 C CA . LEU A 1 90 ? 9.047 -5.570 -16.918 1.00 73.31 90 LEU A CA 1
ATOM 753 C C . LEU A 1 90 ? 9.251 -4.443 -15.914 1.00 73.31 90 LEU A C 1
ATOM 755 O O . LEU A 1 90 ? 8.424 -4.310 -15.013 1.00 73.31 90 LEU A O 1
ATOM 759 N N . LEU A 1 91 ? 10.269 -3.601 -16.108 1.00 75.25 91 LEU A N 1
ATOM 760 C CA . LEU A 1 91 ? 10.456 -2.377 -15.326 1.00 75.25 91 LEU A CA 1
ATOM 761 C C . LEU A 1 91 ? 9.272 -1.410 -15.461 1.00 75.25 91 LEU A C 1
ATOM 763 O O . LEU A 1 91 ? 9.052 -0.609 -14.563 1.00 75.25 91 LEU A O 1
ATOM 767 N N . ILE A 1 92 ? 8.483 -1.503 -16.536 1.00 79.06 92 ILE A N 1
ATOM 768 C CA . ILE A 1 92 ? 7.265 -0.703 -16.725 1.00 79.06 92 ILE A CA 1
ATOM 769 C C . ILE A 1 92 ? 6.024 -1.434 -16.194 1.00 79.06 92 ILE A C 1
ATOM 771 O O . ILE A 1 92 ? 5.227 -0.859 -15.450 1.00 79.06 92 ILE A O 1
ATOM 775 N N . VAL A 1 93 ? 5.835 -2.708 -16.555 1.00 82.19 93 VAL A N 1
ATOM 776 C CA . VAL A 1 93 ? 4.618 -3.463 -16.206 1.00 82.19 93 VAL A CA 1
ATOM 777 C C . VAL A 1 93 ? 4.522 -3.711 -14.703 1.00 82.19 93 VAL A C 1
ATOM 779 O O . VAL A 1 93 ? 3.428 -3.619 -14.142 1.00 82.19 93 VAL A O 1
ATOM 782 N N . PHE A 1 94 ? 5.643 -4.010 -14.038 1.00 83.69 94 PHE A N 1
ATOM 783 C CA . PHE A 1 94 ? 5.643 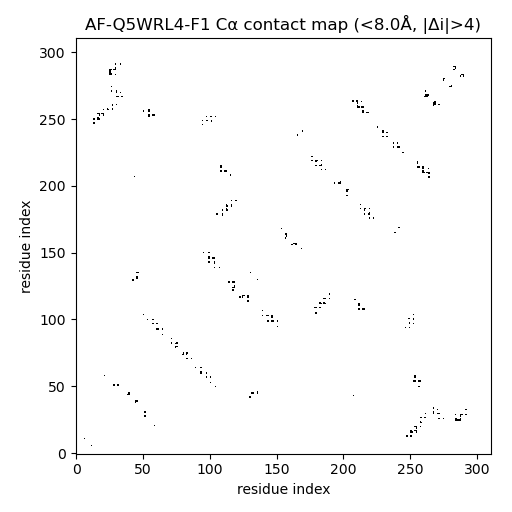-4.296 -12.607 1.00 83.69 94 PHE A CA 1
ATOM 784 C C . PHE A 1 94 ? 5.159 -3.094 -11.778 1.00 83.69 94 PHE A C 1
ATOM 786 O O . PHE A 1 94 ? 4.131 -3.258 -11.111 1.00 83.69 94 PHE A O 1
ATOM 793 N N . PRO A 1 95 ? 5.783 -1.896 -11.852 1.00 81.75 95 PRO A N 1
ATOM 794 C CA . PRO A 1 95 ? 5.325 -0.730 -11.098 1.00 81.75 95 PRO A CA 1
ATOM 795 C C . PRO A 1 95 ? 3.920 -0.285 -11.492 1.00 81.75 95 PRO A C 1
ATOM 797 O O . PRO A 1 95 ? 3.175 0.194 -10.642 1.00 81.75 95 PRO A O 1
ATOM 800 N N . LEU A 1 96 ? 3.515 -0.476 -12.754 1.00 86.31 96 LEU A N 1
ATOM 801 C CA . LEU A 1 96 ? 2.159 -0.145 -13.187 1.00 86.31 96 LEU A CA 1
ATOM 802 C C . LEU A 1 96 ? 1.117 -1.008 -12.460 1.00 86.31 96 LEU A C 1
ATOM 8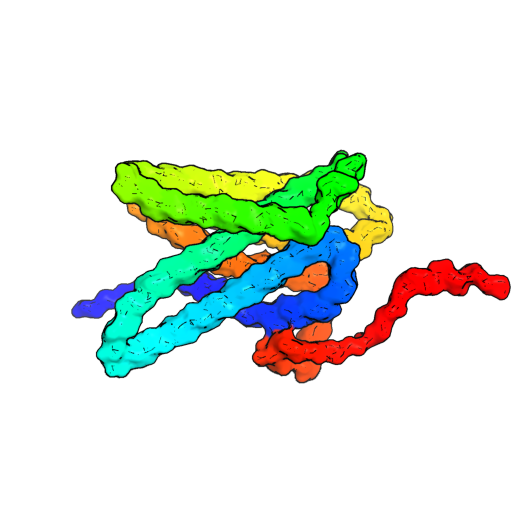04 O O . LEU A 1 96 ? 0.150 -0.487 -11.905 1.00 86.31 96 LEU A O 1
ATOM 808 N N . VAL A 1 97 ? 1.307 -2.330 -12.425 1.00 89.12 97 VAL A N 1
ATOM 809 C CA . VAL A 1 97 ? 0.350 -3.250 -11.792 1.00 89.12 97 VAL A CA 1
ATOM 810 C C . VAL A 1 97 ? 0.330 -3.074 -10.275 1.00 89.12 97 VAL A C 1
ATOM 812 O O . VAL A 1 97 ? -0.749 -3.007 -9.679 1.00 89.12 97 VAL A O 1
ATOM 815 N N . THR A 1 98 ? 1.496 -3.006 -9.634 1.00 89.69 98 THR A N 1
ATOM 816 C CA . THR A 1 98 ? 1.585 -2.845 -8.176 1.00 89.69 98 THR A CA 1
ATOM 817 C C . THR A 1 98 ? 1.168 -1.442 -7.737 1.00 89.69 98 THR A C 1
ATOM 819 O O . THR A 1 98 ? 0.465 -1.328 -6.733 1.00 89.69 98 THR A O 1
ATOM 822 N N . GLY A 1 99 ? 1.466 -0.407 -8.526 1.00 90.75 99 GLY A N 1
ATOM 823 C CA . GLY A 1 99 ? 0.998 0.969 -8.334 1.00 90.75 99 GLY A CA 1
ATOM 824 C C . GLY A 1 99 ? -0.521 1.110 -8.405 1.00 90.75 99 GLY A C 1
ATOM 825 O O . GLY A 1 99 ? -1.124 1.700 -7.512 1.00 90.75 99 GLY A O 1
ATOM 826 N N . LEU A 1 100 ? -1.177 0.464 -9.374 1.00 92.62 100 LEU A N 1
ATOM 827 C CA . LEU A 1 100 ? -2.646 0.422 -9.421 1.00 92.62 100 LEU A CA 1
ATOM 828 C C . LEU A 1 100 ? -3.242 -0.242 -8.171 1.00 92.62 100 LEU A C 1
ATOM 830 O O . LEU A 1 100 ? -4.270 0.195 -7.653 1.00 92.62 100 LEU A O 1
ATOM 834 N N . MET A 1 101 ? -2.616 -1.313 -7.673 1.00 92.88 101 MET A N 1
ATOM 835 C CA . MET A 1 101 ? -3.064 -1.958 -6.435 1.00 92.88 101 MET A CA 1
ATOM 836 C C . MET A 1 101 ? -2.784 -1.100 -5.197 1.00 92.88 101 MET A C 1
ATOM 838 O O . MET A 1 101 ? -3.597 -1.121 -4.272 1.00 92.88 101 MET A O 1
ATOM 842 N N . HIS A 1 102 ? -1.674 -0.360 -5.177 1.00 93.12 102 HIS A N 1
ATOM 843 C CA . HIS A 1 102 ? -1.355 0.622 -4.144 1.00 93.12 102 HIS A CA 1
ATOM 844 C C . HIS A 1 102 ? -2.449 1.678 -4.042 1.00 93.12 102 HIS A C 1
ATOM 846 O O . HIS A 1 102 ? -3.091 1.774 -2.996 1.00 93.12 102 HIS A O 1
ATOM 852 N N . ASP A 1 103 ? -2.734 2.368 -5.143 1.00 93.38 103 ASP A N 1
ATOM 853 C CA . ASP A 1 103 ? -3.701 3.463 -5.165 1.00 93.38 103 ASP A CA 1
ATOM 854 C C . ASP A 1 103 ? -5.096 3.008 -4.708 1.00 93.38 103 ASP A C 1
ATOM 856 O O . ASP A 1 103 ? -5.739 3.654 -3.878 1.00 93.38 103 ASP A O 1
ATOM 860 N N . VAL A 1 104 ? -5.558 1.848 -5.194 1.00 94.81 104 VAL A N 1
ATOM 861 C CA . VAL A 1 104 ? -6.847 1.280 -4.773 1.00 94.81 104 VAL A CA 1
ATOM 862 C C . VAL A 1 104 ? -6.846 0.952 -3.282 1.00 94.81 104 VAL A C 1
ATOM 864 O O . VAL A 1 104 ? -7.811 1.273 -2.588 1.00 94.81 104 VAL A O 1
ATOM 867 N N . ASN A 1 105 ? -5.789 0.318 -2.771 1.00 93.50 105 ASN A N 1
ATOM 868 C CA . 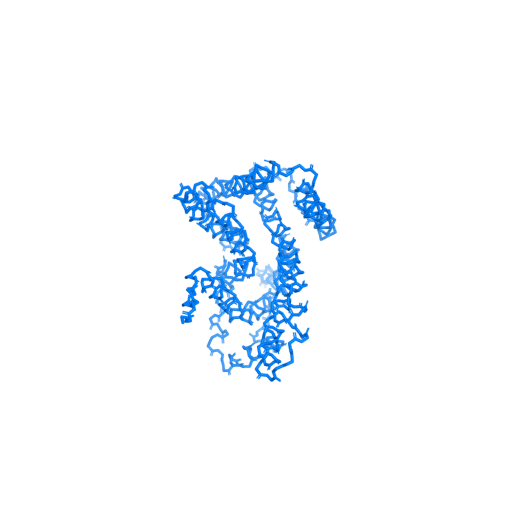ASN A 1 105 ? -5.732 -0.071 -1.364 1.00 93.50 105 ASN A CA 1
ATOM 869 C C . ASN A 1 105 ? -5.659 1.146 -0.430 1.00 93.50 105 ASN A C 1
ATOM 871 O O . ASN A 1 105 ? -6.334 1.151 0.601 1.00 93.50 105 ASN A O 1
ATOM 875 N N . GLU A 1 106 ? -4.877 2.164 -0.788 1.00 93.06 106 GLU A N 1
ATOM 876 C CA . GLU A 1 106 ? -4.749 3.422 -0.046 1.00 93.06 106 GLU A CA 1
ATOM 877 C C . GLU A 1 106 ? -6.080 4.184 -0.023 1.00 93.06 106 GLU A C 1
ATOM 879 O O . GLU A 1 106 ? -6.553 4.600 1.039 1.00 93.06 106 GLU A O 1
ATOM 884 N N . PHE A 1 107 ? -6.756 4.283 -1.169 1.00 93.88 107 PHE A N 1
ATOM 885 C CA . PHE A 1 107 ? -8.048 4.960 -1.239 1.00 93.88 107 PHE A CA 1
ATOM 886 C C . PHE A 1 107 ? -9.137 4.214 -0.460 1.00 93.88 107 PHE A C 1
ATOM 888 O O . PHE A 1 107 ? -9.905 4.826 0.286 1.00 93.88 107 PHE A O 1
ATOM 895 N N . LEU A 1 108 ? -9.183 2.880 -0.566 1.00 94.00 108 LEU A N 1
ATOM 896 C CA . LEU A 1 108 ? -10.077 2.054 0.249 1.00 94.00 108 LEU A CA 1
ATOM 897 C C . LEU A 1 108 ? -9.810 2.246 1.741 1.00 94.00 108 LEU A C 1
ATOM 899 O O . LEU A 1 108 ? -10.760 2.323 2.518 1.00 94.00 108 LEU A O 1
ATOM 903 N N . LEU A 1 109 ? -8.543 2.344 2.147 1.00 92.56 109 LEU A N 1
ATOM 904 C CA . LEU A 1 109 ? -8.176 2.605 3.534 1.00 92.56 109 LEU A CA 1
ATOM 905 C C . LEU A 1 109 ? -8.762 3.935 4.030 1.00 92.56 109 LEU A C 1
ATOM 907 O O . LEU A 1 109 ? -9.356 3.974 5.111 1.00 92.56 109 LEU A O 1
ATOM 911 N N . GLY A 1 110 ? -8.676 4.984 3.211 1.00 92.94 110 GLY A N 1
ATOM 912 C CA . GLY A 1 110 ? -9.285 6.280 3.501 1.00 92.94 110 GLY A CA 1
ATOM 913 C C . GLY A 1 110 ? -10.816 6.233 3.587 1.00 92.94 110 GLY A C 1
ATOM 914 O O . GLY A 1 110 ? -11.405 6.684 4.577 1.00 92.94 110 GLY A O 1
ATOM 915 N N . LEU A 1 111 ? -11.477 5.587 2.620 1.00 91.62 111 LEU A N 1
ATOM 916 C CA . LEU A 1 111 ? -12.932 5.381 2.650 1.00 91.62 111 LEU A CA 1
ATOM 917 C C . LEU A 1 111 ? -13.385 4.658 3.923 1.00 91.62 111 LEU A C 1
ATOM 919 O O . LEU A 1 111 ? -14.422 4.993 4.494 1.00 91.62 111 LEU A O 1
ATOM 923 N N . LEU A 1 112 ? -12.594 3.703 4.410 1.00 89.62 112 LEU A N 1
ATOM 924 C CA . LEU A 1 112 ? -12.904 2.980 5.639 1.00 89.62 112 LEU A CA 1
ATOM 925 C C . LEU A 1 112 ? -12.733 3.828 6.883 1.00 89.62 112 LEU A C 1
ATOM 927 O O . LEU A 1 112 ? -13.545 3.699 7.799 1.00 89.62 112 LEU A O 1
ATOM 931 N N . SER A 1 113 ? -11.712 4.686 6.947 1.00 90.12 113 SER A N 1
ATOM 932 C CA . SER A 1 113 ? -11.618 5.642 8.053 1.00 90.12 113 SER A CA 1
ATOM 933 C C . SER A 1 113 ? -12.826 6.568 8.097 1.00 90.12 113 SER A C 1
ATOM 935 O O . SER A 1 113 ? -13.398 6.743 9.171 1.00 90.12 113 SER A O 1
ATOM 937 N N . ILE A 1 114 ? -13.278 7.068 6.942 1.00 90.38 114 ILE A N 1
ATOM 938 C CA . ILE A 1 114 ? -14.475 7.910 6.842 1.00 90.38 114 ILE A CA 1
ATOM 939 C C . ILE A 1 114 ? -15.716 7.123 7.273 1.00 90.38 114 ILE A C 1
ATOM 941 O O . ILE A 1 114 ? -16.451 7.567 8.153 1.00 90.38 114 ILE A O 1
ATOM 945 N N . GLN A 1 115 ? -15.920 5.917 6.735 1.00 89.00 115 GLN A N 1
ATOM 946 C CA . GLN A 1 115 ? -17.031 5.043 7.118 1.00 89.00 115 GLN A CA 1
ATOM 947 C C . GLN A 1 115 ? -17.045 4.795 8.633 1.00 89.00 115 GLN A C 1
ATOM 949 O O . GLN A 1 115 ? -18.096 4.882 9.265 1.00 89.00 115 GLN A O 1
ATOM 954 N N . ARG A 1 116 ? -15.888 4.492 9.237 1.00 85.62 116 ARG A N 1
ATOM 955 C CA . ARG A 1 116 ? -15.770 4.231 10.679 1.00 85.62 116 ARG A CA 1
ATOM 956 C C . ARG A 1 116 ? -16.028 5.468 11.519 1.00 85.62 116 ARG A C 1
ATOM 958 O O . ARG A 1 116 ? -16.706 5.350 12.535 1.00 85.62 116 ARG A O 1
ATOM 965 N N . PHE A 1 117 ? -15.533 6.621 11.091 1.00 89.06 117 PHE A N 1
ATOM 966 C CA . PHE A 1 117 ? -15.841 7.894 11.723 1.00 89.06 117 PHE A CA 1
ATOM 967 C C . PHE A 1 117 ? -17.356 8.147 11.716 1.00 89.06 117 PHE A C 1
ATOM 969 O O . PHE A 1 117 ? -17.949 8.350 12.775 1.00 89.06 117 PHE A O 1
ATOM 976 N N . CYS A 1 118 ? -18.003 8.028 10.554 1.00 88.38 118 CYS A N 1
ATOM 977 C CA . CYS A 1 118 ? -19.441 8.255 10.419 1.00 88.38 118 CYS A CA 1
ATOM 978 C C . CYS A 1 118 ? -20.274 7.240 11.213 1.00 88.38 118 CYS A C 1
ATOM 980 O O . CYS A 1 118 ? -21.192 7.639 11.915 1.00 88.38 118 CYS A O 1
ATOM 982 N N . LEU A 1 119 ? -19.930 5.949 11.184 1.00 84.75 119 LEU A N 1
ATOM 983 C CA . LEU A 1 119 ? -20.603 4.930 12.001 1.00 84.75 119 LEU A CA 1
ATOM 984 C C . LEU A 1 119 ? -20.488 5.213 13.503 1.00 84.75 119 LEU A C 1
ATOM 986 O O . LEU A 1 119 ? -21.396 4.890 14.262 1.00 84.75 119 LEU A O 1
ATOM 990 N N . TYR A 1 120 ? -19.367 5.795 13.933 1.00 81.25 120 TYR A N 1
ATOM 991 C CA . TYR A 1 120 ? -19.125 6.083 15.340 1.00 81.25 120 TYR A CA 1
ATOM 992 C C . TYR A 1 120 ? -19.901 7.314 15.823 1.00 81.25 120 TYR A C 1
ATOM 994 O O . TYR A 1 120 ? -20.522 7.275 16.882 1.00 81.25 120 TYR A O 1
ATOM 1002 N N . PHE A 1 121 ? -19.855 8.413 15.067 1.00 87.38 121 PHE A N 1
ATOM 1003 C CA . PHE A 1 121 ? -20.464 9.687 15.469 1.00 87.38 121 PHE A CA 1
ATOM 1004 C C . PHE A 1 121 ? -21.900 9.870 14.965 1.00 87.38 121 PHE A C 1
ATOM 1006 O O . PHE A 1 121 ? -22.614 10.737 15.461 1.00 87.38 121 PHE A O 1
ATOM 1013 N N . MET A 1 122 ? -22.340 9.055 14.005 1.00 88.44 122 MET A N 1
ATOM 1014 C CA . MET A 1 122 ? -23.660 9.136 13.378 1.00 88.44 122 MET A CA 1
ATOM 1015 C C . MET A 1 122 ? -24.301 7.735 13.265 1.00 88.44 122 MET A C 1
ATOM 1017 O O . MET A 1 122 ? -24.547 7.241 12.160 1.00 88.44 122 MET A O 1
ATOM 1021 N N . PRO A 1 123 ? -24.610 7.071 14.397 1.00 84.06 123 PRO A N 1
ATOM 1022 C CA . PRO A 1 123 ? -25.118 5.692 14.409 1.00 84.06 123 PRO A CA 1
ATOM 1023 C C . PRO A 1 123 ? -26.430 5.516 13.626 1.00 84.06 123 PRO A C 1
ATOM 1025 O O . PRO A 1 123 ? -26.677 4.455 13.062 1.00 84.06 123 PRO A O 1
ATOM 1028 N N . ASN A 1 124 ? -27.230 6.580 13.491 1.00 87.88 124 ASN A N 1
ATOM 1029 C CA . ASN A 1 124 ? -28.466 6.582 12.698 1.00 87.88 124 ASN A CA 1
ATOM 1030 C C . ASN A 1 124 ? -28.248 6.204 11.219 1.00 87.88 124 ASN A C 1
ATOM 1032 O O . ASN A 1 124 ? -29.189 5.782 10.548 1.00 87.88 124 ASN A O 1
ATOM 1036 N N . TYR A 1 125 ? -27.020 6.325 10.705 1.00 84.75 125 TYR A N 1
ATOM 1037 C CA . TYR A 1 125 ? -26.674 5.989 9.324 1.00 84.75 125 TYR A CA 1
ATOM 1038 C C . TYR A 1 125 ? -26.065 4.590 9.166 1.00 84.75 125 TYR A C 1
ATOM 1040 O O . TYR A 1 125 ? -25.639 4.240 8.065 1.00 84.75 125 TYR A O 1
ATOM 1048 N N . GLU A 1 126 ? -26.043 3.758 10.214 1.00 83.75 126 GLU A N 1
ATOM 1049 C CA . GLU A 1 126 ? -25.449 2.414 10.161 1.00 83.75 126 GLU A CA 1
ATOM 1050 C C . GLU A 1 126 ? -26.001 1.557 9.016 1.00 83.75 126 GLU A C 1
ATOM 1052 O O . GLU A 1 126 ? -25.237 0.900 8.304 1.00 83.75 126 GLU A O 1
ATOM 1057 N N . LYS A 1 127 ? -27.313 1.636 8.768 1.00 82.06 127 LYS A N 1
ATOM 1058 C CA . LYS A 1 127 ? -27.976 0.920 7.669 1.00 82.06 127 LYS A CA 1
ATOM 1059 C C . LYS A 1 127 ? -27.417 1.292 6.288 1.00 82.06 127 LYS A C 1
ATOM 1061 O O . LYS A 1 127 ? -27.362 0.434 5.415 1.00 82.06 127 LYS A O 1
ATOM 1066 N N . TYR A 1 128 ? -27.011 2.545 6.093 1.00 81.44 128 TYR A N 1
ATOM 1067 C CA . TYR A 1 128 ? -26.490 3.046 4.815 1.00 81.44 128 TYR A CA 1
ATOM 1068 C C . TYR A 1 128 ? -24.971 2.894 4.704 1.00 81.44 128 TYR A C 1
ATOM 1070 O O . TYR A 1 128 ? -24.435 2.776 3.605 1.00 81.44 128 TYR A O 1
ATOM 1078 N N . LEU A 1 129 ? -24.274 2.898 5.841 1.00 82.88 129 LEU A N 1
ATOM 1079 C CA . LEU A 1 129 ? -22.817 2.851 5.902 1.00 82.88 129 LEU A CA 1
ATOM 1080 C C . LEU A 1 129 ? -22.261 1.429 5.999 1.00 82.88 129 LEU A C 1
ATOM 1082 O O . LEU A 1 129 ? -21.067 1.245 5.778 1.00 82.88 129 LEU A O 1
ATOM 1086 N N . ASN A 1 130 ? -23.065 0.415 6.323 1.00 80.62 130 ASN A N 1
ATOM 1087 C CA . ASN A 1 130 ? -22.626 -0.979 6.266 1.00 80.62 130 ASN A CA 1
ATOM 1088 C C . ASN A 1 130 ? -22.495 -1.440 4.805 1.00 80.62 130 ASN A C 1
ATOM 1090 O O . ASN A 1 130 ? -23.466 -1.796 4.143 1.00 80.62 130 ASN A O 1
ATOM 1094 N N . ILE A 1 131 ? -21.258 -1.432 4.304 1.00 80.75 131 ILE A N 1
ATOM 1095 C CA . ILE A 1 131 ? -20.927 -1.791 2.923 1.00 80.75 131 ILE A CA 1
ATOM 1096 C C . ILE A 1 131 ? -21.064 -3.309 2.738 1.00 80.75 131 ILE A C 1
ATOM 1098 O O . ILE A 1 131 ? -20.312 -4.087 3.333 1.00 80.75 131 ILE A O 1
ATOM 1102 N N . SER A 1 132 ? -22.003 -3.736 1.889 1.00 85.94 132 SER A N 1
ATOM 1103 C CA . SER A 1 132 ? -22.122 -5.141 1.485 1.00 85.94 132 SER A CA 1
ATOM 1104 C C . SER A 1 132 ? -20.935 -5.581 0.616 1.00 85.94 132 SER A C 1
ATOM 1106 O O . SER A 1 132 ? -20.179 -4.762 0.090 1.00 85.94 132 SER A O 1
ATOM 1108 N N . VAL A 1 133 ? -20.758 -6.892 0.428 1.00 88.12 133 VAL A N 1
ATOM 1109 C CA . VAL A 1 133 ? -19.691 -7.421 -0.442 1.00 88.12 133 VAL A CA 1
ATOM 1110 C C . VAL A 1 133 ? -19.871 -6.927 -1.880 1.00 88.12 133 VAL A C 1
ATOM 1112 O O . VAL A 1 133 ? -18.898 -6.577 -2.546 1.00 88.12 133 VAL A O 1
ATOM 1115 N N . GLU A 1 134 ? -21.113 -6.866 -2.347 1.00 90.00 134 GLU A N 1
ATOM 1116 C CA . GLU A 1 134 ? -21.496 -6.425 -3.685 1.00 90.00 134 GLU A CA 1
ATOM 1117 C C . GLU A 1 134 ? -21.182 -4.940 -3.870 1.00 90.00 134 GLU A C 1
ATOM 1119 O O . GLU A 1 134 ? -20.517 -4.573 -4.841 1.00 90.00 134 GLU A O 1
ATOM 1124 N N . ALA A 1 135 ? -21.572 -4.100 -2.904 1.00 89.88 135 ALA A N 1
ATOM 1125 C CA . ALA A 1 135 ? -21.266 -2.674 -2.919 1.00 89.88 135 ALA A CA 1
ATOM 1126 C C . ALA A 1 135 ? -19.749 -2.429 -2.902 1.00 89.88 135 ALA A C 1
ATOM 1128 O O . ALA A 1 135 ? -19.246 -1.644 -3.708 1.00 89.88 135 ALA A O 1
ATOM 1129 N N . LEU A 1 136 ? -18.999 -3.155 -2.062 1.00 92.00 136 LEU A N 1
ATOM 1130 C CA . LEU A 1 136 ? -17.539 -3.057 -2.035 1.00 92.00 136 LEU A CA 1
ATOM 1131 C C . LEU A 1 136 ? -16.927 -3.442 -3.386 1.00 92.00 136 LEU A C 1
ATOM 1133 O O . LEU A 1 136 ? -16.035 -2.749 -3.862 1.00 92.00 136 LEU A O 1
ATOM 1137 N N . ASN A 1 137 ? -17.401 -4.512 -4.026 1.00 93.81 137 ASN A N 1
ATOM 1138 C CA . ASN A 1 137 ? -16.892 -4.926 -5.335 1.00 93.81 137 ASN A CA 1
ATOM 1139 C C . ASN A 1 137 ? -17.149 -3.866 -6.416 1.00 93.81 137 ASN A C 1
ATOM 1141 O O . ASN A 1 137 ? -16.280 -3.638 -7.258 1.00 93.81 137 ASN A O 1
ATOM 1145 N N . VAL A 1 138 ? -18.309 -3.200 -6.384 1.00 95.19 138 VAL A N 1
ATOM 1146 C CA . VAL A 1 138 ? -18.618 -2.085 -7.293 1.00 95.19 138 VAL A CA 1
ATOM 1147 C C . VAL A 1 138 ? -17.670 -0.911 -7.046 1.00 95.19 138 VAL A C 1
ATOM 1149 O O . VAL A 1 138 ? -17.080 -0.408 -8.001 1.00 95.19 138 VAL A O 1
ATOM 1152 N N . VAL A 1 139 ? -17.465 -0.521 -5.784 1.00 94.69 139 VAL A N 1
ATOM 1153 C CA . VAL A 1 139 ? -16.519 0.543 -5.408 1.00 94.69 139 VAL A CA 1
ATOM 1154 C C . VAL A 1 139 ? -15.108 0.199 -5.883 1.00 94.69 139 VAL A C 1
ATOM 1156 O O . VAL A 1 139 ? -14.511 0.978 -6.616 1.00 94.69 139 VAL A O 1
ATOM 1159 N N . VAL A 1 140 ? -14.603 -0.990 -5.547 1.00 96.06 140 VAL A N 1
ATOM 1160 C CA . VAL A 1 140 ? -13.273 -1.473 -5.953 1.00 96.06 140 VAL A CA 1
ATOM 1161 C C . VAL A 1 140 ? -13.109 -1.431 -7.473 1.00 96.06 140 VAL A C 1
ATOM 1163 O O . VAL A 1 140 ? -12.091 -0.953 -7.965 1.00 96.06 140 VAL A O 1
ATOM 1166 N N . ARG A 1 141 ? -14.104 -1.908 -8.230 1.00 96.31 141 ARG A N 1
ATOM 1167 C CA . ARG A 1 141 ? -14.072 -1.884 -9.699 1.00 96.31 141 ARG A CA 1
ATOM 1168 C C . ARG A 1 141 ? -13.972 -0.455 -10.233 1.00 96.31 141 ARG A C 1
ATOM 1170 O O . ARG A 1 141 ? -13.148 -0.203 -11.105 1.00 96.31 141 ARG A O 1
ATOM 1177 N N . ASN A 1 142 ? -14.784 0.461 -9.709 1.00 97.31 142 ASN A N 1
ATOM 1178 C CA . ASN A 1 142 ? -14.751 1.864 -10.119 1.00 97.31 142 ASN A CA 1
ATOM 1179 C C . ASN A 1 142 ? -13.408 2.518 -9.774 1.00 97.31 142 ASN A C 1
ATOM 1181 O O . ASN A 1 142 ? -12.854 3.219 -10.612 1.00 97.31 142 ASN A O 1
ATOM 1185 N N . LEU A 1 143 ? -12.839 2.225 -8.599 1.00 96.88 143 LEU A N 1
ATOM 1186 C CA . LEU A 1 143 ? -11.512 2.716 -8.223 1.00 96.88 143 LEU A CA 1
ATOM 1187 C C . LEU A 1 143 ? -10.434 2.236 -9.197 1.00 96.88 143 LEU A C 1
ATOM 1189 O O . LEU A 1 143 ? -9.644 3.052 -9.659 1.00 96.88 143 LEU A O 1
ATOM 1193 N N . TYR A 1 144 ? -10.428 0.953 -9.577 1.00 96.75 144 TYR A N 1
ATOM 1194 C CA . TYR A 1 144 ? -9.489 0.466 -10.594 1.00 96.75 144 TYR A CA 1
ATOM 1195 C C . TYR A 1 144 ? -9.643 1.205 -11.927 1.00 96.75 144 TYR A C 1
ATOM 1197 O O . TYR A 1 144 ? -8.636 1.582 -12.514 1.00 96.75 144 TYR A O 1
ATOM 1205 N N . ILE A 1 145 ? -10.872 1.456 -12.390 1.00 97.06 145 ILE A N 1
ATOM 1206 C CA . ILE A 1 145 ? -11.110 2.226 -13.622 1.00 97.06 145 ILE A CA 1
ATOM 1207 C C . ILE A 1 145 ? -10.550 3.649 -13.483 1.00 97.06 145 ILE A C 1
ATOM 1209 O O . ILE A 1 145 ? -9.795 4.094 -14.346 1.00 97.06 145 ILE A O 1
ATOM 1213 N N . CYS A 1 146 ? -10.857 4.345 -12.384 1.00 95.94 146 CYS A N 1
ATOM 1214 C CA . CYS A 1 146 ? -10.357 5.695 -12.123 1.00 95.94 146 CYS A CA 1
ATOM 1215 C C . CYS A 1 146 ? -8.822 5.751 -12.086 1.00 95.94 146 CYS A C 1
ATOM 1217 O O . CYS A 1 146 ? -8.229 6.641 -12.693 1.00 95.94 146 CYS A O 1
ATOM 1219 N N . PHE A 1 147 ? -8.166 4.798 -11.420 1.00 95.19 147 PHE A N 1
ATOM 1220 C CA . PHE A 1 147 ? -6.705 4.779 -11.331 1.00 95.19 147 PHE A CA 1
ATOM 1221 C C . PHE A 1 147 ? -6.028 4.323 -12.624 1.00 95.19 147 PHE A C 1
ATOM 1223 O O . PHE A 1 147 ? -4.958 4.833 -12.937 1.00 95.19 147 PHE A O 1
ATOM 1230 N N . ILE A 1 148 ? -6.663 3.471 -13.436 1.00 94.62 148 ILE A N 1
ATOM 1231 C CA . ILE A 1 148 ? -6.193 3.190 -14.802 1.00 94.62 148 ILE A CA 1
ATOM 1232 C C . ILE A 1 148 ? -6.213 4.473 -15.637 1.00 94.62 148 ILE A C 1
ATOM 1234 O O . ILE A 1 148 ? -5.223 4.777 -16.300 1.00 94.62 148 ILE A O 1
ATOM 1238 N N . ILE A 1 149 ? -7.292 5.261 -15.564 1.00 92.75 149 ILE A N 1
ATOM 1239 C CA . ILE A 1 149 ? -7.366 6.562 -16.244 1.00 92.75 149 ILE A CA 1
ATOM 1240 C C . ILE A 1 149 ? -6.256 7.492 -15.732 1.00 92.75 149 ILE A C 1
ATOM 1242 O O . ILE A 1 149 ? -5.542 8.067 -16.550 1.00 92.75 149 ILE A O 1
ATOM 1246 N N . LYS A 1 150 ? -6.040 7.580 -14.409 1.00 90.06 150 LYS A N 1
ATOM 1247 C CA . LYS A 1 150 ? -4.929 8.348 -13.812 1.00 90.06 150 LYS A CA 1
ATOM 1248 C C . LYS A 1 150 ? -3.576 7.926 -14.393 1.00 90.06 150 LYS A C 1
ATOM 1250 O O . LYS A 1 150 ? -2.804 8.780 -14.818 1.00 90.06 150 LYS A O 1
ATOM 1255 N N . SER A 1 151 ? -3.287 6.625 -14.426 1.00 88.44 151 SER A N 1
ATOM 1256 C CA . SER A 1 151 ? -2.028 6.089 -14.952 1.00 88.44 151 SER A CA 1
ATOM 1257 C C . SER A 1 151 ? -1.847 6.393 -16.439 1.00 88.44 151 SER A C 1
ATOM 1259 O O . SER A 1 151 ? -0.760 6.785 -16.850 1.00 88.44 151 SER A O 1
ATOM 1261 N N . VAL A 1 152 ? -2.905 6.276 -17.245 1.00 87.94 152 VAL A N 1
ATOM 1262 C CA . VAL A 1 152 ? -2.860 6.625 -18.674 1.00 87.94 152 VAL A CA 1
ATOM 1263 C C . VAL A 1 152 ? -2.638 8.128 -18.868 1.00 87.94 152 VAL A C 1
ATOM 1265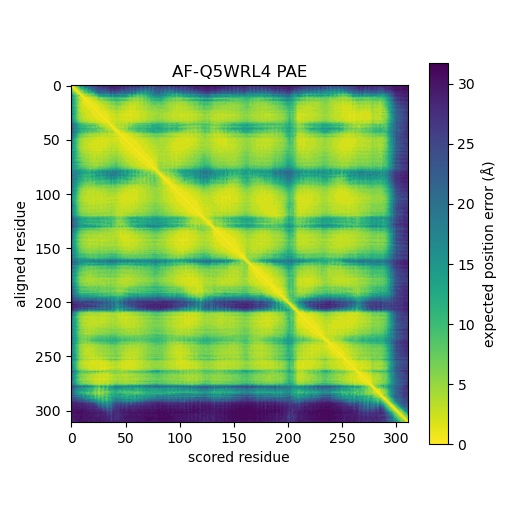 O O . VAL A 1 152 ? -1.811 8.519 -19.688 1.00 87.94 152 VAL A O 1
ATOM 1268 N N . MET A 1 153 ? -3.307 8.982 -18.088 1.00 85.81 153 MET A N 1
ATOM 1269 C CA . MET A 1 153 ? -3.099 10.435 -18.133 1.00 85.81 153 MET A CA 1
ATOM 1270 C C . MET A 1 153 ? -1.674 10.826 -17.733 1.00 85.81 153 MET A C 1
ATOM 1272 O O . MET A 1 153 ? -1.080 11.673 -18.395 1.00 85.81 153 MET A O 1
ATOM 1276 N N . LEU A 1 154 ? -1.103 10.175 -16.713 1.00 82.94 154 LEU A N 1
ATOM 1277 C CA . LEU A 1 154 ? 0.293 10.369 -16.307 1.00 82.94 154 LEU A CA 1
ATOM 1278 C C . LEU A 1 154 ? 1.292 10.008 -17.409 1.00 82.94 154 LEU A C 1
ATOM 1280 O O . LEU A 1 154 ? 2.371 10.583 -17.430 1.00 82.94 154 LEU A O 1
ATOM 1284 N N . ILE A 1 155 ? 0.947 9.091 -18.316 1.00 82.06 155 ILE A N 1
ATOM 1285 C CA . ILE A 1 155 ? 1.792 8.742 -19.464 1.00 82.06 155 ILE A CA 1
ATOM 1286 C C . ILE A 1 155 ? 1.577 9.734 -20.611 1.00 82.06 155 ILE A C 1
ATOM 1288 O O . ILE A 1 155 ? 2.548 10.205 -21.184 1.00 82.06 155 ILE A O 1
ATOM 1292 N N . ILE A 1 156 ? 0.327 10.076 -20.945 1.00 84.38 156 ILE A N 1
ATOM 1293 C CA . ILE A 1 156 ? -0.009 10.879 -22.136 1.00 84.38 156 ILE A CA 1
ATOM 1294 C C . ILE A 1 156 ? 0.297 12.372 -21.955 1.00 84.38 156 ILE A C 1
ATOM 1296 O O . ILE A 1 156 ? 0.873 12.989 -22.851 1.00 84.38 156 ILE A O 1
ATOM 1300 N N . LEU A 1 157 ? -0.093 12.972 -20.824 1.00 81.88 157 LEU A N 1
ATOM 1301 C CA . LEU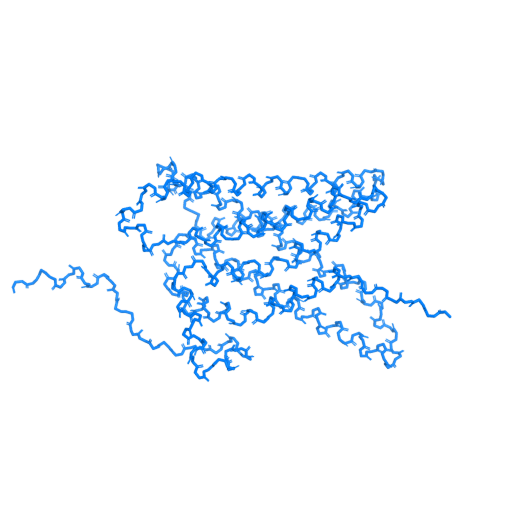 A 1 157 ? 0.034 14.419 -20.600 1.00 81.88 157 LEU A CA 1
ATOM 1302 C C . LEU A 1 157 ? 1.477 14.937 -20.736 1.00 81.88 157 LEU A C 1
ATOM 1304 O O . LEU A 1 157 ? 1.640 15.993 -21.348 1.00 81.88 157 LEU A O 1
ATOM 1308 N N . PRO A 1 158 ? 2.515 14.217 -20.267 1.00 76.12 158 PRO A N 1
ATOM 1309 C CA . PRO A 1 158 ? 3.905 14.555 -20.551 1.00 76.12 158 PRO A CA 1
ATOM 1310 C C . PRO A 1 158 ? 4.265 14.783 -22.011 1.00 76.12 158 PRO A C 1
ATOM 1312 O O . PRO A 1 158 ? 4.993 15.726 -22.313 1.00 76.12 158 PRO A O 1
ATOM 1315 N N . TYR A 1 159 ? 3.749 13.952 -22.916 1.00 80.19 159 TYR A N 1
ATOM 1316 C CA . TYR A 1 159 ? 4.050 14.075 -24.341 1.00 80.19 159 TYR A CA 1
ATOM 1317 C C . TYR A 1 159 ? 3.361 15.283 -24.976 1.00 80.19 159 TYR A C 1
ATOM 1319 O O . TYR A 1 159 ? 3.870 15.832 -25.948 1.00 80.19 159 TYR A O 1
ATOM 1327 N N . ILE A 1 160 ? 2.217 15.702 -24.431 1.00 83.12 160 ILE A N 1
ATOM 1328 C CA . ILE A 1 160 ? 1.437 16.827 -24.961 1.00 83.12 160 ILE A CA 1
ATOM 1329 C C . ILE A 1 160 ? 1.904 18.159 -24.351 1.00 83.12 160 ILE A C 1
ATOM 1331 O O . ILE A 1 160 ? 1.972 19.169 -25.048 1.00 83.12 160 ILE A O 1
ATOM 1335 N N . TYR A 1 161 ? 2.238 18.173 -23.058 1.00 79.38 161 TYR A N 1
ATOM 1336 C CA . TYR A 1 161 ? 2.506 19.381 -22.275 1.00 79.38 161 TYR A CA 1
ATOM 1337 C C . TYR A 1 161 ? 3.802 19.245 -21.464 1.00 79.38 161 TYR A C 1
ATOM 1339 O O . TYR A 1 161 ? 3.779 19.288 -20.233 1.00 79.38 161 TYR A O 1
ATOM 1347 N N . THR A 1 162 ? 4.938 19.085 -22.147 1.00 68.44 162 THR A N 1
ATOM 1348 C CA . THR A 1 162 ? 6.258 18.796 -21.545 1.00 68.44 162 THR A CA 1
ATOM 1349 C C . THR A 1 162 ? 6.621 19.679 -20.343 1.00 68.44 162 THR A C 1
ATOM 1351 O O . THR A 1 162 ? 7.171 19.176 -19.367 1.00 68.44 162 THR A O 1
ATOM 1354 N N . ALA A 1 163 ? 6.252 20.965 -20.346 1.00 64.81 163 ALA A N 1
ATOM 1355 C CA . ALA A 1 163 ? 6.543 21.899 -19.251 1.00 64.81 163 ALA A CA 1
ATOM 1356 C C . ALA A 1 163 ? 5.739 21.659 -17.949 1.00 64.81 163 ALA A C 1
ATOM 1358 O O . ALA A 1 163 ? 6.102 22.195 -16.906 1.00 64.81 163 ALA A O 1
ATOM 1359 N N . ASN A 1 164 ? 4.668 20.855 -17.972 1.00 69.19 164 ASN A N 1
ATOM 1360 C CA . ASN A 1 164 ? 3.705 20.744 -16.863 1.00 69.19 164 ASN A CA 1
ATOM 1361 C C . ASN A 1 164 ? 3.742 19.401 -16.111 1.00 69.19 164 ASN A C 1
ATOM 1363 O O . ASN A 1 164 ? 2.939 19.190 -15.199 1.00 69.19 164 ASN A O 1
ATOM 1367 N N . ILE A 1 165 ? 4.657 18.491 -16.465 1.00 70.19 165 ILE A N 1
ATOM 1368 C CA . ILE A 1 165 ? 4.733 17.137 -15.885 1.00 70.19 165 ILE A CA 1
ATOM 1369 C C . ILE A 1 165 ? 5.003 17.197 -14.390 1.00 70.19 165 ILE A C 1
ATOM 1371 O O . ILE A 1 165 ? 4.250 16.632 -13.602 1.00 70.19 165 ILE A O 1
ATOM 1375 N N . LEU A 1 166 ? 6.071 17.904 -14.008 1.00 71.00 166 LEU A N 1
ATOM 1376 C CA . LEU A 1 166 ? 6.492 18.003 -12.616 1.00 71.00 166 LEU A CA 1
ATOM 1377 C C . LEU A 1 166 ? 5.378 18.616 -11.770 1.00 71.00 166 LEU A C 1
ATOM 1379 O O . LEU A 1 166 ? 5.064 18.096 -10.703 1.00 71.00 166 LEU A O 1
ATOM 1383 N N . THR A 1 167 ? 4.720 19.660 -12.278 1.00 76.19 167 THR A N 1
ATOM 1384 C CA . THR A 1 167 ? 3.577 20.293 -11.615 1.00 76.19 167 THR A CA 1
ATOM 1385 C C . THR A 1 167 ? 2.432 19.302 -11.418 1.00 76.19 167 THR A C 1
ATOM 1387 O O . THR A 1 167 ? 1.922 19.177 -10.309 1.00 76.19 167 THR A O 1
ATOM 1390 N N . TYR A 1 168 ? 2.053 18.545 -12.450 1.00 78.00 168 TYR A N 1
ATOM 1391 C CA . TYR A 1 168 ? 0.962 17.572 -12.360 1.00 78.00 168 TYR A CA 1
ATOM 1392 C C . TYR A 1 168 ? 1.276 16.414 -11.400 1.00 78.00 168 TYR A C 1
ATOM 1394 O O . TYR A 1 168 ? 0.468 16.103 -10.522 1.00 78.00 168 TYR A O 1
ATOM 1402 N N . THR A 1 169 ? 2.464 15.817 -11.511 1.00 78.12 169 THR A N 1
ATOM 1403 C CA . THR A 1 169 ? 2.910 14.728 -10.628 1.00 78.12 169 THR A CA 1
ATOM 1404 C C . THR A 1 169 ? 3.004 15.199 -9.177 1.00 78.12 169 THR A C 1
ATOM 1406 O O . THR A 1 169 ? 2.541 14.502 -8.271 1.00 78.12 169 THR A O 1
ATOM 1409 N N . THR A 1 170 ? 3.516 16.411 -8.951 1.00 78.81 170 THR A N 1
ATOM 1410 C CA . THR A 1 170 ? 3.600 17.018 -7.615 1.00 78.81 170 THR A CA 1
ATOM 1411 C C . THR A 1 170 ? 2.210 17.279 -7.039 1.00 78.81 170 THR A C 1
ATOM 1413 O O . THR A 1 170 ? 1.964 16.958 -5.880 1.00 78.81 170 THR A O 1
ATOM 1416 N N . LEU A 1 171 ? 1.265 17.794 -7.834 1.00 82.19 171 LEU A N 1
ATOM 1417 C CA . LEU A 1 171 ? -0.115 18.017 -7.389 1.00 82.19 171 LEU A CA 1
ATOM 1418 C C . LEU A 1 171 ? -0.824 16.711 -7.011 1.00 82.19 171 LEU A C 1
ATOM 1420 O O . LEU A 1 171 ? -1.509 16.669 -5.987 1.00 82.19 171 LEU A O 1
ATOM 1424 N N . ILE A 1 172 ? -0.638 15.637 -7.787 1.00 83.88 172 ILE A N 1
ATOM 1425 C CA . ILE A 1 172 ? -1.174 14.311 -7.441 1.00 83.88 172 ILE A CA 1
ATOM 1426 C C . ILE A 1 172 ? -0.585 13.823 -6.119 1.00 83.88 172 ILE A C 1
ATOM 1428 O O . ILE A 1 172 ? -1.333 13.373 -5.250 1.00 83.88 172 ILE A O 1
ATOM 1432 N N . LEU A 1 173 ? 0.734 13.934 -5.951 1.00 82.69 173 LEU A N 1
ATOM 1433 C CA . LEU A 1 173 ? 1.414 13.505 -4.732 1.00 82.69 173 LEU A CA 1
ATOM 1434 C C . LEU A 1 173 ? 0.922 14.293 -3.510 1.00 82.69 173 LEU A C 1
ATOM 1436 O O . LEU A 1 173 ? 0.621 13.706 -2.470 1.00 82.69 173 LEU A O 1
ATOM 1440 N N . LEU A 1 174 ? 0.785 15.615 -3.642 1.00 85.44 174 LEU A N 1
ATOM 1441 C CA . LEU A 1 174 ? 0.237 16.478 -2.596 1.00 85.44 174 LEU A CA 1
ATOM 1442 C C . LEU A 1 174 ? -1.191 16.071 -2.233 1.00 85.44 174 LEU A C 1
ATOM 1444 O O . LEU A 1 174 ? -1.506 15.954 -1.050 1.00 85.44 174 LEU A O 1
ATOM 1448 N N . PHE A 1 175 ? -2.034 15.800 -3.231 1.00 88.88 175 PHE A N 1
ATOM 1449 C CA . PHE A 1 175 ? -3.398 15.337 -3.001 1.00 88.88 175 PHE A CA 1
ATOM 1450 C C . PHE A 1 175 ? -3.435 13.989 -2.267 1.00 88.88 175 PHE A C 1
ATOM 1452 O O . PHE A 1 175 ? -4.159 13.858 -1.282 1.00 88.88 175 PHE A O 1
ATOM 1459 N N . GLN A 1 176 ? -2.640 13.003 -2.696 1.00 88.31 176 GLN A N 1
ATOM 1460 C CA . GLN A 1 176 ? -2.575 11.682 -2.056 1.00 88.31 176 GLN A CA 1
ATOM 1461 C C . GLN A 1 176 ? -2.091 11.780 -0.601 1.00 88.31 176 GLN A C 1
ATOM 1463 O O . GLN A 1 176 ? -2.712 11.217 0.304 1.00 88.31 176 GLN A O 1
ATOM 1468 N N . ASN A 1 177 ? -1.032 12.553 -0.352 1.00 88.69 177 ASN A N 1
ATOM 1469 C CA . ASN A 1 177 ? -0.496 12.750 0.995 1.00 88.69 177 ASN A CA 1
ATOM 1470 C C . ASN A 1 177 ? -1.481 13.494 1.903 1.00 88.69 177 ASN A C 1
ATOM 1472 O O . ASN A 1 177 ? -1.704 13.075 3.041 1.00 88.69 177 ASN A O 1
ATOM 1476 N N . LEU A 1 178 ? -2.123 14.550 1.393 1.00 91.88 178 LEU A N 1
ATOM 1477 C CA . LEU A 1 178 ? -3.158 15.277 2.123 1.00 91.88 178 LEU A CA 1
ATOM 1478 C C . LEU A 1 178 ? -4.355 14.372 2.435 1.00 91.88 178 LEU A C 1
ATOM 1480 O O . LEU A 1 178 ? -4.866 14.394 3.553 1.00 91.88 178 LEU A O 1
ATOM 1484 N N . PHE A 1 179 ? -4.779 13.541 1.483 1.00 93.88 179 PHE A N 1
ATOM 1485 C CA . PHE A 1 179 ? -5.872 12.595 1.680 1.00 93.88 179 PHE A CA 1
ATOM 1486 C C . PHE A 1 179 ? -5.571 11.602 2.811 1.00 93.88 179 PHE A C 1
ATOM 1488 O O . PHE A 1 179 ? -6.392 11.457 3.722 1.00 93.88 179 PHE A O 1
ATOM 1495 N N . VAL A 1 180 ? -4.393 10.965 2.811 1.00 92.44 180 VAL A N 1
ATOM 1496 C CA . VAL A 1 180 ? -3.993 10.045 3.893 1.00 92.44 180 VAL A CA 1
ATOM 1497 C C . VAL A 1 180 ? -3.885 10.766 5.229 1.00 92.44 180 VAL A C 1
ATOM 1499 O O . VAL A 1 180 ? -4.356 10.241 6.240 1.00 92.44 180 VAL A O 1
ATOM 1502 N N . PHE A 1 181 ? -3.329 11.978 5.242 1.00 93.44 181 PHE A N 1
ATOM 1503 C CA . PHE A 1 181 ? -3.240 12.797 6.446 1.00 93.44 181 PHE A CA 1
ATOM 1504 C C . PHE A 1 181 ? -4.624 13.083 7.044 1.00 93.44 181 PHE A C 1
ATOM 1506 O O . PHE A 1 181 ? -4.858 12.804 8.221 1.00 93.44 181 PHE A O 1
ATOM 1513 N N . LEU A 1 182 ? -5.573 13.554 6.231 1.00 95.12 182 LEU A N 1
ATOM 1514 C CA . LEU A 1 182 ? -6.948 13.813 6.668 1.00 95.12 182 LEU A CA 1
ATOM 1515 C C . LEU A 1 182 ? -7.634 12.531 7.163 1.00 95.12 182 LEU A C 1
ATOM 1517 O O . LEU A 1 182 ? -8.268 12.536 8.219 1.00 95.12 182 LEU A O 1
ATOM 1521 N N . CYS A 1 183 ? -7.454 11.412 6.460 1.00 95.19 183 CYS A N 1
ATOM 1522 C CA . CYS A 1 183 ? -7.988 10.110 6.865 1.00 95.19 183 CYS A CA 1
ATOM 1523 C C . CYS A 1 183 ? -7.415 9.624 8.209 1.00 95.19 183 CYS A C 1
ATOM 1525 O O . CYS A 1 183 ? -8.144 9.077 9.041 1.00 95.19 183 CYS A O 1
ATOM 1527 N N . ALA A 1 184 ? -6.126 9.861 8.461 1.00 92.69 184 ALA A N 1
ATOM 1528 C CA . ALA A 1 184 ? -5.491 9.560 9.740 1.00 92.69 184 ALA A CA 1
ATOM 1529 C C . ALA A 1 184 ? -5.996 10.481 10.868 1.00 92.69 184 ALA A C 1
ATOM 1531 O O . ALA A 1 184 ? -6.240 10.006 11.982 1.00 92.69 184 ALA A O 1
ATOM 1532 N N . LEU A 1 185 ? -6.233 11.769 10.591 1.00 91.75 185 LEU A N 1
ATOM 1533 C CA . LEU A 1 185 ? -6.810 12.702 11.567 1.00 91.75 185 LEU A CA 1
ATOM 1534 C C . LEU A 1 185 ? -8.219 12.293 12.007 1.00 91.75 185 LEU A C 1
ATOM 1536 O O . LEU A 1 185 ? -8.532 12.414 13.192 1.00 91.75 185 LEU A O 1
ATOM 1540 N N . LEU A 1 186 ? -9.041 11.733 11.110 1.00 90.94 186 LEU A N 1
ATOM 1541 C CA . LEU A 1 186 ? -10.367 11.199 11.461 1.00 90.94 186 LEU A CA 1
ATOM 1542 C C . LEU A 1 186 ? -10.305 10.087 12.520 1.00 90.94 186 LEU A C 1
ATOM 1544 O O . LEU A 1 186 ? -11.286 9.845 13.223 1.00 90.94 186 LEU A O 1
ATOM 1548 N N . TYR A 1 187 ? -9.154 9.434 12.691 1.00 85.62 187 TYR A N 1
ATOM 1549 C CA . TYR A 1 187 ? -8.962 8.419 13.722 1.00 85.62 187 TYR A CA 1
ATOM 1550 C C . TYR A 1 187 ? -8.712 8.988 15.123 1.00 85.62 187 TYR A C 1
ATOM 1552 O O . TYR A 1 187 ? -9.021 8.318 16.110 1.00 85.62 187 TYR A O 1
ATOM 1560 N N . ILE A 1 188 ? -8.209 10.219 15.248 1.00 87.12 188 ILE A N 1
ATOM 1561 C CA . ILE A 1 188 ? -7.987 10.878 16.546 1.00 87.12 188 ILE A CA 1
ATOM 1562 C C . ILE A 1 188 ? -9.283 10.973 17.373 1.00 87.12 188 ILE A C 1
ATOM 1564 O O . ILE A 1 188 ? -9.288 10.485 18.509 1.00 87.12 188 ILE A O 1
ATOM 1568 N N . PRO A 1 189 ? -10.400 11.527 16.858 1.00 86.75 189 PRO A N 1
ATOM 1569 C CA . PRO A 1 189 ? -11.638 11.611 17.625 1.00 86.75 189 PRO A CA 1
ATOM 1570 C C . PRO A 1 189 ? -12.212 10.224 17.941 1.00 86.75 189 PRO A C 1
ATOM 1572 O O . PRO A 1 189 ? -12.711 10.033 19.050 1.00 86.75 189 PRO A O 1
ATOM 1575 N N . ILE A 1 190 ? -12.059 9.240 17.041 1.00 85.88 190 ILE A N 1
ATOM 1576 C CA . ILE A 1 190 ? -12.422 7.833 17.299 1.00 85.88 190 ILE A CA 1
ATOM 1577 C C . ILE A 1 190 ? -11.621 7.280 18.492 1.00 85.88 190 ILE A C 1
ATOM 1579 O O . ILE A 1 190 ? -12.158 6.592 19.357 1.00 85.88 190 ILE A O 1
ATOM 1583 N N . LEU A 1 191 ? -10.325 7.581 18.585 1.00 82.69 191 LEU A N 1
ATOM 1584 C CA . LEU A 1 191 ? -9.492 7.127 19.699 1.00 82.69 191 LEU A CA 1
ATOM 1585 C C . LEU A 1 191 ? -9.854 7.799 21.023 1.00 82.69 191 LEU A C 1
ATOM 1587 O O . LEU A 1 191 ? -9.892 7.127 22.059 1.00 82.69 191 LEU A O 1
ATOM 1591 N N . ILE A 1 192 ? -10.133 9.101 21.002 1.00 83.44 192 ILE A N 1
ATOM 1592 C CA . ILE A 1 192 ? -10.564 9.848 22.190 1.00 83.44 192 ILE A CA 1
ATOM 1593 C C . ILE A 1 192 ? -11.886 9.280 22.716 1.00 83.44 192 ILE A C 1
ATOM 1595 O O . ILE A 1 192 ? -12.020 9.028 23.917 1.00 83.44 192 ILE A O 1
ATOM 1599 N N . SER A 1 193 ? -12.850 9.033 21.833 1.00 80.69 193 SER A N 1
ATOM 1600 C CA . SER A 1 193 ? -14.158 8.509 22.213 1.00 80.69 193 SER A CA 1
ATOM 1601 C C . SER A 1 193 ? -14.087 7.063 22.722 1.00 80.69 193 SER A C 1
ATOM 1603 O O . SER A 1 193 ? -14.674 6.752 23.761 1.00 80.69 193 SER A O 1
ATOM 1605 N N . ILE A 1 194 ? -13.266 6.201 22.106 1.00 77.94 194 ILE A N 1
ATOM 1606 C CA . ILE A 1 194 ? -12.995 4.842 22.611 1.00 77.94 194 ILE A CA 1
ATOM 1607 C C . ILE A 1 194 ? -12.393 4.878 24.020 1.00 77.94 194 ILE A C 1
ATOM 1609 O O . ILE A 1 194 ? -12.749 4.047 24.858 1.00 77.94 194 ILE A O 1
ATOM 1613 N N . ARG A 1 195 ? -11.477 5.814 24.308 1.00 75.56 195 ARG A N 1
ATOM 1614 C CA . ARG A 1 195 ? -10.888 5.943 25.654 1.00 75.56 195 ARG A CA 1
ATOM 1615 C C . ARG A 1 195 ? -11.954 6.270 26.700 1.00 75.56 195 ARG A C 1
ATOM 1617 O O . ARG A 1 195 ? -11.924 5.671 27.773 1.00 75.56 195 ARG A O 1
ATOM 1624 N N . LYS A 1 196 ? -12.922 7.130 26.367 1.00 74.19 196 LYS A N 1
ATOM 1625 C CA . LYS A 1 196 ? -14.070 7.450 27.236 1.00 74.19 196 LYS A CA 1
ATOM 1626 C C . LYS A 1 196 ? -15.009 6.245 27.418 1.00 74.19 196 LYS A C 1
ATOM 1628 O O . LYS A 1 196 ? -15.457 5.968 28.528 1.00 74.19 196 LYS A O 1
ATOM 1633 N N . ALA A 1 197 ? -15.230 5.467 26.359 1.00 69.44 197 ALA A N 1
ATOM 1634 C CA . ALA A 1 197 ? -16.110 4.295 26.356 1.00 69.44 197 ALA A CA 1
ATOM 1635 C C . ALA A 1 197 ? -15.451 2.984 26.844 1.00 69.44 197 ALA A C 1
ATOM 1637 O O . ALA A 1 197 ? -16.082 1.929 26.826 1.00 69.44 197 ALA A O 1
ATOM 1638 N N . ARG A 1 198 ? -14.187 3.012 27.301 1.00 64.12 198 ARG A N 1
ATOM 1639 C CA . ARG A 1 198 ? -13.405 1.807 27.659 1.00 64.12 198 ARG A CA 1
ATOM 1640 C C . ARG A 1 198 ? -14.059 0.930 28.736 1.00 64.12 198 ARG A C 1
ATOM 1642 O O . ARG A 1 198 ? -13.760 -0.263 28.805 1.00 64.12 198 ARG A O 1
ATOM 1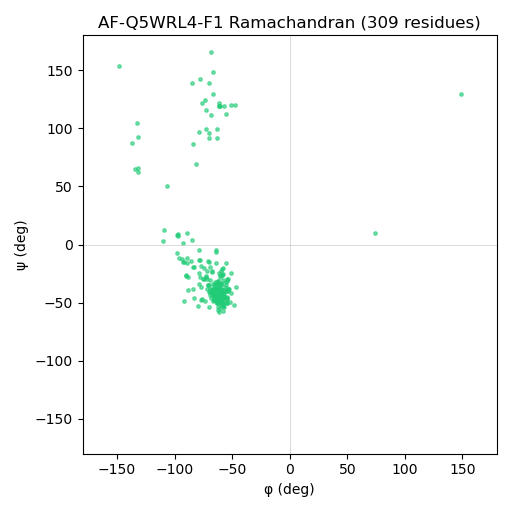649 N N . HIS A 1 199 ? -14.907 1.517 29.577 1.00 66.06 199 HIS A N 1
ATOM 1650 C CA . HIS A 1 199 ? -15.630 0.815 30.635 1.00 66.06 199 HIS A CA 1
ATOM 1651 C C . HIS A 1 199 ? -16.675 -0.176 30.087 1.00 66.06 199 HIS A C 1
ATOM 1653 O O . HIS A 1 199 ? -16.992 -1.155 30.758 1.00 66.06 199 HIS A O 1
ATOM 1659 N N . LEU A 1 200 ? -17.155 0.019 28.855 1.00 59.66 200 LEU A N 1
ATOM 1660 C CA . LEU A 1 200 ? -18.153 -0.843 28.228 1.00 59.66 200 LEU A CA 1
ATOM 1661 C C . LEU A 1 200 ? -17.514 -2.158 27.745 1.00 59.66 200 LEU A C 1
ATOM 1663 O O . LEU A 1 200 ? -16.585 -2.176 26.934 1.00 59.66 200 LEU A O 1
ATOM 1667 N N . SER A 1 201 ? -18.018 -3.288 28.244 1.00 49.16 201 SER A N 1
ATOM 1668 C CA . SER A 1 201 ? -17.514 -4.643 27.964 1.00 49.16 201 SER A CA 1
ATOM 1669 C C . SER A 1 201 ? -17.537 -5.008 26.472 1.00 49.16 201 SER A C 1
ATOM 1671 O O . SER A 1 201 ? -16.607 -5.658 25.985 1.00 49.16 201 SER A O 1
ATOM 1673 N N . SER A 1 202 ? -18.522 -4.508 25.723 1.00 51.62 202 SER A N 1
ATOM 1674 C CA . SER A 1 202 ? -18.634 -4.652 24.264 1.00 51.62 202 SER A CA 1
ATOM 1675 C C . SER A 1 202 ? -17.413 -4.101 23.505 1.00 51.62 202 SER A C 1
ATOM 1677 O O . SER A 1 202 ? -17.002 -4.679 22.496 1.00 51.62 202 SER A O 1
ATOM 1679 N N . PHE A 1 203 ? -16.735 -3.070 24.031 1.00 51.44 203 PHE A N 1
ATOM 1680 C CA . PHE A 1 203 ? -15.525 -2.486 23.426 1.00 51.44 203 PHE A CA 1
ATOM 1681 C C . PHE A 1 203 ? -14.265 -3.348 23.586 1.00 51.44 203 PHE A C 1
ATOM 1683 O O . PHE A 1 203 ? -13.290 -3.174 22.842 1.00 51.44 203 PHE A O 1
ATOM 1690 N N . LYS A 1 204 ? -14.237 -4.279 24.550 1.00 50.91 204 LYS A N 1
ATOM 1691 C CA . LYS A 1 204 ? -13.089 -5.186 24.722 1.00 50.91 204 LYS A CA 1
ATOM 1692 C C . LYS A 1 204 ? -13.051 -6.270 23.641 1.00 50.91 204 LYS A C 1
ATOM 1694 O O . LYS A 1 204 ? -11.960 -6.716 23.289 1.00 50.91 204 LYS A O 1
ATOM 1699 N N . LEU A 1 205 ? -14.205 -6.678 23.106 1.00 45.66 205 LEU A N 1
ATOM 1700 C CA . LEU A 1 205 ? -14.318 -7.916 22.328 1.00 45.66 205 LEU A CA 1
ATOM 1701 C C . LEU A 1 205 ? -14.088 -7.740 20.818 1.00 45.66 205 LEU A C 1
ATOM 1703 O O . LEU A 1 205 ? -13.635 -8.668 20.141 1.00 45.66 205 LEU A O 1
ATOM 1707 N N . HIS A 1 206 ? -14.332 -6.548 20.272 1.00 50.38 206 HIS A N 1
ATOM 1708 C CA . HIS A 1 206 ? -14.236 -6.301 18.835 1.00 50.38 206 HIS A CA 1
ATOM 1709 C C . HIS A 1 206 ? -13.416 -5.039 18.559 1.00 50.38 206 HIS A C 1
ATOM 1711 O O . HIS A 1 206 ? -13.956 -3.945 18.471 1.00 50.38 206 HIS A O 1
ATOM 1717 N N . ARG A 1 207 ? -12.096 -5.191 18.348 1.00 64.69 207 ARG A N 1
ATOM 1718 C CA . ARG A 1 207 ? -11.211 -4.111 17.852 1.00 64.69 207 ARG A CA 1
ATOM 1719 C C . ARG A 1 207 ? -10.768 -4.269 16.386 1.00 64.69 207 ARG A C 1
ATOM 1721 O O . ARG A 1 207 ? -9.575 -4.173 16.102 1.00 64.69 207 ARG A O 1
ATOM 1728 N N . PRO A 1 208 ? -11.679 -4.498 15.420 1.00 61.62 208 PRO A N 1
ATOM 1729 C CA . PRO A 1 208 ? -11.321 -4.463 14.006 1.00 61.62 208 PRO A CA 1
ATOM 1730 C C . PRO A 1 208 ? -10.738 -3.105 13.571 1.00 61.62 208 PRO A C 1
ATOM 1732 O O . PRO A 1 208 ? -9.940 -3.051 12.642 1.00 61.62 208 PRO A O 1
ATOM 1735 N N . GLN A 1 209 ? -11.094 -2.022 14.269 1.00 74.69 209 GLN A N 1
ATOM 1736 C CA . GLN A 1 209 ? -10.610 -0.661 14.014 1.00 74.69 209 GLN A CA 1
ATOM 1737 C C . GLN A 1 209 ? -9.093 -0.489 14.147 1.00 74.69 209 GLN A C 1
ATOM 1739 O O . GLN A 1 209 ? -8.534 0.389 13.499 1.00 74.69 209 GLN A O 1
ATOM 1744 N N . ASN A 1 210 ? -8.428 -1.324 14.950 1.00 82.25 210 ASN A N 1
ATOM 1745 C CA . ASN A 1 210 ? -6.987 -1.237 15.160 1.00 82.25 210 ASN A CA 1
ATOM 1746 C C . ASN A 1 210 ? -6.206 -1.527 13.878 1.00 82.25 210 ASN A C 1
ATOM 1748 O O . ASN A 1 210 ? -5.138 -0.971 13.683 1.00 82.25 210 ASN A O 1
ATOM 1752 N N . TYR A 1 211 ? -6.735 -2.392 13.009 1.00 86.06 211 TYR A N 1
ATOM 1753 C CA . TYR A 1 211 ? -6.081 -2.718 11.746 1.00 86.06 211 TYR A CA 1
ATOM 1754 C C . TYR A 1 211 ? -5.955 -1.484 10.856 1.00 86.06 211 TYR A C 1
ATOM 1756 O O . TYR A 1 211 ? -4.848 -1.096 10.505 1.00 86.06 211 TYR A O 1
ATOM 1764 N N . ILE A 1 212 ? -7.092 -0.841 10.571 1.00 86.50 212 ILE A N 1
ATOM 1765 C CA . ILE A 1 212 ? -7.165 0.366 9.740 1.00 86.50 212 ILE A CA 1
ATOM 1766 C C . ILE A 1 212 ? -6.305 1.471 10.368 1.00 86.50 212 ILE A C 1
ATOM 1768 O O . ILE A 1 212 ? -5.536 2.121 9.672 1.00 86.50 212 ILE A O 1
ATOM 1772 N N . MET A 1 213 ? -6.372 1.623 11.695 1.00 86.75 213 MET A N 1
ATOM 1773 C CA . MET A 1 213 ? -5.548 2.579 12.432 1.00 86.75 213 MET A CA 1
ATOM 1774 C C . MET A 1 213 ? -4.052 2.334 12.229 1.00 86.75 213 MET A C 1
ATOM 1776 O O . MET A 1 213 ? -3.332 3.259 11.877 1.00 86.75 213 MET A O 1
ATOM 1780 N N . TYR A 1 214 ? -3.570 1.107 12.454 1.00 89.81 214 TYR A N 1
ATOM 1781 C CA . TYR A 1 214 ? -2.149 0.800 12.307 1.00 89.81 214 TYR A CA 1
ATOM 1782 C C . TYR A 1 214 ? -1.686 0.972 10.864 1.00 89.81 214 TYR A C 1
ATOM 1784 O O . TYR A 1 214 ? -0.597 1.491 10.655 1.00 89.81 214 TYR A O 1
ATOM 1792 N N . GLN A 1 215 ? -2.506 0.608 9.875 1.00 92.19 215 GLN A N 1
ATOM 1793 C CA . GLN A 1 215 ? -2.180 0.877 8.474 1.00 92.19 215 GLN A CA 1
ATOM 1794 C C . GLN A 1 215 ? -2.060 2.373 8.182 1.00 92.19 215 GLN A C 1
ATOM 1796 O O . GLN A 1 215 ? -1.071 2.780 7.584 1.00 92.19 215 GLN A O 1
ATOM 1801 N N . LEU A 1 216 ? -3.027 3.187 8.620 1.00 91.75 216 LEU A N 1
ATOM 1802 C CA . LEU A 1 216 ? -3.006 4.636 8.397 1.00 91.75 216 LEU A CA 1
ATOM 1803 C C . LEU A 1 216 ? -1.837 5.308 9.111 1.00 91.75 216 LEU A C 1
ATOM 1805 O O . LEU A 1 216 ? -1.206 6.183 8.537 1.00 91.75 216 LEU A O 1
ATOM 1809 N N . LEU A 1 217 ? -1.525 4.890 10.340 1.00 91.12 217 LEU A N 1
ATOM 1810 C CA . LEU A 1 217 ? -0.391 5.431 11.088 1.00 91.12 217 LEU A CA 1
ATOM 1811 C C . LEU A 1 217 ? 0.947 5.064 10.441 1.00 91.12 217 LEU A C 1
ATOM 1813 O O . LEU A 1 217 ? 1.817 5.921 10.359 1.00 91.12 217 LEU A O 1
ATOM 1817 N N . LEU A 1 218 ? 1.106 3.826 9.961 1.00 93.00 218 LEU A N 1
ATOM 1818 C CA . LEU A 1 218 ? 2.308 3.412 9.230 1.00 93.00 218 LEU A CA 1
ATOM 1819 C C . LEU A 1 218 ? 2.449 4.175 7.907 1.00 93.00 218 LEU A C 1
ATOM 1821 O O . LEU A 1 218 ? 3.531 4.678 7.614 1.00 93.00 218 LEU A O 1
ATOM 1825 N N . ALA A 1 219 ? 1.356 4.315 7.150 1.00 92.50 219 ALA A N 1
ATOM 1826 C CA . ALA A 1 219 ? 1.337 5.079 5.904 1.00 92.50 219 ALA A CA 1
ATOM 1827 C C . ALA A 1 219 ? 1.656 6.562 6.137 1.00 92.50 219 ALA A C 1
ATOM 1829 O O . ALA A 1 219 ? 2.492 7.130 5.442 1.00 92.50 219 ALA A O 1
ATOM 1830 N N . LEU A 1 220 ? 1.042 7.177 7.151 1.00 92.25 220 LEU A N 1
ATOM 1831 C CA . LEU A 1 220 ? 1.315 8.562 7.520 1.00 92.25 220 LEU A CA 1
ATOM 1832 C C . LEU A 1 220 ? 2.773 8.745 7.950 1.00 92.25 220 LEU A C 1
ATOM 1834 O O . LEU A 1 220 ? 3.427 9.673 7.492 1.00 92.25 220 LEU A O 1
ATOM 1838 N N . PHE A 1 221 ? 3.289 7.857 8.801 1.00 92.12 221 PHE A N 1
ATOM 1839 C CA . PHE A 1 221 ? 4.674 7.913 9.258 1.00 92.12 221 PHE A CA 1
ATOM 1840 C C . PHE A 1 221 ? 5.662 7.845 8.086 1.00 92.12 221 PHE A C 1
ATOM 1842 O O . PHE A 1 221 ? 6.561 8.680 8.003 1.00 92.12 221 PHE A O 1
ATOM 1849 N N . ALA A 1 222 ? 5.455 6.917 7.145 1.00 91.38 222 ALA A N 1
ATOM 1850 C CA . ALA A 1 222 ? 6.274 6.819 5.940 1.00 91.38 222 ALA A CA 1
ATOM 1851 C C . ALA A 1 222 ? 6.200 8.097 5.089 1.00 91.38 222 ALA A C 1
ATOM 1853 O O . ALA A 1 222 ? 7.232 8.667 4.747 1.00 91.38 222 ALA A O 1
ATOM 1854 N N . LYS A 1 223 ? 4.993 8.616 4.838 1.00 91.25 223 LYS A N 1
ATOM 1855 C CA . LYS A 1 223 ? 4.794 9.852 4.064 1.00 91.25 223 LYS A CA 1
ATOM 1856 C C . LYS A 1 223 ? 5.402 11.085 4.731 1.00 91.25 223 LYS A C 1
ATOM 1858 O O . LYS A 1 223 ? 5.901 11.959 4.030 1.00 91.25 223 LYS A O 1
ATOM 1863 N N . CYS A 1 224 ? 5.407 11.160 6.063 1.00 91.31 224 CYS A N 1
ATOM 1864 C CA . CYS A 1 224 ? 6.102 12.223 6.791 1.00 91.31 224 CYS A CA 1
ATOM 1865 C C . CYS A 1 224 ? 7.617 12.165 6.572 1.00 91.31 224 CYS A C 1
ATOM 1867 O O . CYS A 1 224 ? 8.222 13.209 6.343 1.00 91.31 224 CYS A O 1
ATOM 1869 N N . ILE A 1 225 ? 8.218 10.970 6.598 1.00 89.75 225 ILE A N 1
ATOM 1870 C CA . ILE A 1 225 ? 9.640 10.796 6.272 1.00 89.75 225 ILE A CA 1
ATOM 1871 C C . ILE A 1 225 ? 9.894 11.279 4.840 1.00 89.75 225 ILE A C 1
ATOM 1873 O O . ILE A 1 225 ? 10.756 12.125 4.625 1.00 89.75 225 ILE A O 1
ATOM 1877 N N . TYR A 1 226 ? 9.086 10.838 3.875 1.00 88.38 226 TYR A N 1
ATOM 1878 C CA . TYR A 1 226 ? 9.250 11.235 2.471 1.00 88.38 226 TYR A CA 1
ATOM 1879 C C . TYR A 1 226 ? 9.129 12.739 2.270 1.00 88.38 226 TYR A C 1
ATOM 1881 O O . TYR A 1 226 ? 9.933 13.326 1.557 1.00 88.38 226 TYR A O 1
ATOM 1889 N N . ALA A 1 227 ? 8.158 13.377 2.924 1.00 87.31 227 ALA A N 1
ATOM 1890 C CA . ALA A 1 227 ? 7.964 14.818 2.837 1.00 87.31 227 ALA A CA 1
ATOM 1891 C C . ALA A 1 227 ? 9.181 15.602 3.353 1.00 87.31 227 ALA A C 1
ATOM 1893 O O . ALA A 1 227 ? 9.535 16.614 2.754 1.00 87.31 227 ALA A O 1
ATOM 1894 N N . ILE A 1 228 ? 9.838 15.131 4.421 1.00 88.94 228 ILE A N 1
ATOM 1895 C CA . ILE A 1 228 ? 11.067 15.751 4.942 1.00 88.94 228 ILE A CA 1
ATOM 1896 C C . ILE A 1 228 ? 12.184 15.667 3.901 1.00 88.94 228 ILE A C 1
ATOM 1898 O O . ILE A 1 228 ? 12.804 16.684 3.603 1.00 88.94 228 ILE A O 1
ATOM 1902 N N . HIS A 1 229 ? 12.398 14.490 3.312 1.00 86.50 229 HIS A N 1
ATOM 1903 C CA . HIS A 1 229 ? 13.425 14.320 2.287 1.00 86.50 229 HIS A CA 1
ATOM 1904 C C . HIS A 1 229 ? 13.131 15.149 1.034 1.00 86.50 229 HIS A C 1
ATOM 1906 O O . HIS A 1 229 ? 13.995 15.892 0.591 1.00 86.50 229 HIS A O 1
ATOM 1912 N N . ILE A 1 230 ? 11.897 15.110 0.519 1.00 85.62 230 ILE A N 1
ATOM 1913 C CA . ILE A 1 230 ? 11.465 15.921 -0.631 1.00 85.62 230 ILE A CA 1
ATOM 1914 C C . ILE A 1 230 ? 11.704 17.415 -0.376 1.00 85.62 230 ILE A C 1
ATOM 1916 O O . ILE A 1 230 ? 12.127 18.129 -1.279 1.00 85.62 230 ILE A O 1
ATOM 1920 N N . PHE A 1 231 ? 11.444 17.895 0.844 1.00 86.75 231 PHE A N 1
ATOM 1921 C CA . PHE A 1 231 ? 11.662 19.294 1.211 1.00 86.75 231 PHE A CA 1
ATOM 1922 C C . PHE A 1 231 ? 13.150 19.673 1.286 1.00 86.75 231 PHE A C 1
ATOM 1924 O O . PHE A 1 231 ? 13.502 20.823 1.035 1.00 86.75 231 PHE A O 1
ATOM 1931 N N . GLN A 1 232 ? 14.017 18.725 1.646 1.00 90.12 232 GLN A N 1
ATOM 1932 C CA . GLN A 1 232 ? 15.465 18.931 1.736 1.00 90.12 232 GLN A CA 1
ATOM 1933 C C . GLN A 1 232 ? 16.182 18.765 0.390 1.00 90.12 232 GLN A C 1
ATOM 1935 O O . GLN A 1 232 ? 17.304 19.248 0.240 1.00 90.12 232 GLN A O 1
ATOM 1940 N N . SER A 1 233 ? 15.556 18.099 -0.580 1.00 86.56 233 SER A N 1
ATOM 1941 C CA . SER A 1 233 ? 16.148 17.848 -1.890 1.00 86.56 233 SER A CA 1
ATOM 1942 C C . SER A 1 233 ? 16.266 19.119 -2.736 1.00 86.56 233 SER A C 1
ATOM 1944 O O . SER A 1 233 ? 15.335 19.931 -2.784 1.00 86.56 233 SER A O 1
ATOM 1946 N N . PRO A 1 234 ? 17.386 19.303 -3.454 1.00 88.56 234 PRO A N 1
ATOM 1947 C CA . PRO A 1 234 ? 17.542 20.436 -4.348 1.00 88.56 234 PRO A CA 1
ATOM 1948 C C . PRO A 1 234 ? 16.568 20.332 -5.532 1.00 88.56 234 PRO A C 1
ATOM 1950 O O . PRO A 1 234 ? 16.246 19.248 -6.016 1.00 88.56 234 PRO A O 1
ATOM 1953 N N . LEU A 1 235 ? 16.110 21.483 -6.040 1.00 84.19 235 LEU A N 1
ATOM 1954 C CA . LEU A 1 235 ? 15.042 21.552 -7.051 1.00 84.19 235 LEU A CA 1
ATOM 1955 C C . LEU A 1 235 ? 15.334 20.734 -8.323 1.00 84.19 235 LEU A C 1
ATOM 1957 O O . LEU A 1 235 ? 14.407 20.206 -8.932 1.00 84.19 235 LEU A O 1
ATOM 1961 N N . HIS A 1 236 ? 16.605 20.623 -8.719 1.00 83.81 236 HIS A N 1
ATOM 1962 C CA . HIS A 1 236 ? 17.012 19.887 -9.918 1.00 83.81 236 HIS A CA 1
ATOM 1963 C C . HIS A 1 236 ? 16.884 18.360 -9.771 1.00 83.81 236 HIS A C 1
ATOM 1965 O O . HIS A 1 236 ? 16.698 17.683 -10.776 1.00 83.81 236 HIS A O 1
ATOM 1971 N N . GLU A 1 237 ? 16.892 17.832 -8.544 1.00 85.75 237 GLU A N 1
ATOM 1972 C CA . GLU A 1 237 ? 16.727 16.399 -8.242 1.00 85.75 237 GLU A CA 1
ATOM 1973 C C . GLU A 1 237 ? 15.284 16.043 -7.849 1.00 85.75 237 GLU A C 1
ATOM 1975 O O . GLU A 1 237 ? 14.932 14.872 -7.715 1.00 85.75 237 GLU A O 1
ATOM 1980 N N . LEU A 1 238 ? 14.412 17.044 -7.677 1.00 82.19 238 LEU A N 1
ATOM 1981 C CA . LEU A 1 238 ? 13.073 16.869 -7.109 1.00 82.19 238 LEU A CA 1
ATOM 1982 C C . LEU A 1 238 ? 12.245 15.798 -7.836 1.00 82.19 238 LEU A C 1
ATOM 1984 O O . LEU A 1 238 ? 11.526 15.033 -7.196 1.00 82.19 238 LEU A O 1
ATOM 1988 N N . ASN A 1 239 ? 12.352 15.717 -9.164 1.00 80.31 239 ASN A N 1
ATOM 1989 C CA . ASN A 1 239 ? 11.624 14.721 -9.949 1.00 80.31 239 ASN A CA 1
ATOM 1990 C C . ASN A 1 239 ? 12.095 13.289 -9.651 1.00 80.31 239 ASN A C 1
ATOM 1992 O O . ASN A 1 239 ? 11.270 12.394 -9.469 1.00 80.31 239 ASN A O 1
ATOM 1996 N N . GLU A 1 240 ? 13.408 13.077 -9.569 1.00 82.62 240 GLU A N 1
ATOM 1997 C CA . GLU A 1 240 ? 13.996 11.771 -9.261 1.00 82.62 240 GLU A CA 1
ATOM 1998 C C . GLU A 1 240 ? 13.621 11.341 -7.842 1.00 82.62 240 GLU A C 1
ATOM 2000 O O . GLU A 1 240 ? 13.156 10.220 -7.627 1.00 82.62 240 GLU A O 1
ATOM 2005 N N . VAL A 1 241 ? 13.694 12.273 -6.890 1.00 84.62 241 VAL A N 1
ATOM 2006 C CA . VAL A 1 241 ? 13.314 12.054 -5.490 1.00 84.62 241 VAL A CA 1
ATOM 2007 C C . VAL A 1 241 ? 11.824 11.714 -5.355 1.00 84.62 241 VAL A C 1
ATOM 2009 O O . VAL A 1 241 ? 11.464 10.785 -4.627 1.00 84.62 241 VAL A O 1
ATOM 2012 N N . ILE A 1 242 ? 10.940 12.409 -6.080 1.00 83.81 242 ILE A N 1
ATOM 2013 C CA . ILE A 1 242 ? 9.499 12.112 -6.093 1.00 83.81 242 ILE A CA 1
ATOM 2014 C C . ILE A 1 242 ? 9.230 10.712 -6.653 1.00 83.81 242 ILE A C 1
ATOM 2016 O O . ILE A 1 242 ? 8.514 9.932 -6.017 1.00 83.81 242 ILE A O 1
ATOM 2020 N N . LEU A 1 243 ? 9.798 10.378 -7.817 1.00 80.31 243 LEU A N 1
ATOM 2021 C CA . LEU A 1 243 ? 9.625 9.058 -8.435 1.00 80.31 243 LEU A CA 1
ATOM 2022 C C . LEU A 1 243 ? 10.134 7.945 -7.513 1.00 80.31 243 LEU A C 1
ATOM 2024 O O . LEU A 1 243 ? 9.490 6.901 -7.376 1.00 80.31 243 LEU A O 1
ATOM 2028 N N . LYS A 1 244 ? 11.242 8.197 -6.813 1.00 84.38 244 LYS A N 1
ATOM 2029 C CA . LYS A 1 244 ? 11.807 7.279 -5.826 1.00 84.38 244 LYS A CA 1
ATOM 2030 C C . LYS A 1 244 ? 10.844 6.998 -4.671 1.00 84.38 244 LYS A C 1
ATOM 2032 O O . LYS A 1 244 ? 10.609 5.834 -4.343 1.00 84.38 244 LYS A O 1
ATOM 2037 N N . TYR A 1 245 ? 10.240 8.027 -4.071 1.00 86.62 245 TYR A N 1
ATOM 2038 C CA . TYR A 1 245 ? 9.288 7.826 -2.968 1.00 86.62 245 TYR A CA 1
ATOM 2039 C C . TYR A 1 245 ? 7.954 7.226 -3.415 1.00 86.62 245 TYR A C 1
ATOM 2041 O O . TYR A 1 245 ? 7.358 6.454 -2.665 1.00 86.62 245 TYR A O 1
ATOM 2049 N N . GLN A 1 246 ? 7.523 7.485 -4.652 1.00 83.56 246 GLN A N 1
ATOM 2050 C CA . GLN A 1 246 ? 6.394 6.763 -5.244 1.00 83.56 246 GLN A CA 1
ATOM 2051 C C . GLN A 1 246 ? 6.690 5.263 -5.364 1.00 83.56 246 GLN A C 1
ATOM 2053 O O . GLN A 1 246 ? 5.827 4.440 -5.062 1.00 83.56 246 GLN A O 1
ATOM 2058 N N . TYR A 1 247 ? 7.912 4.888 -5.749 1.00 82.88 247 TYR A N 1
ATOM 2059 C CA . TYR A 1 247 ? 8.318 3.484 -5.796 1.00 82.88 247 TYR A CA 1
ATOM 2060 C C . TYR A 1 247 ? 8.373 2.840 -4.398 1.00 82.88 247 TYR A C 1
ATOM 2062 O O . TYR A 1 247 ? 7.905 1.715 -4.217 1.00 82.88 247 TYR A O 1
ATOM 2070 N N . LEU A 1 248 ? 8.852 3.568 -3.384 1.00 87.06 248 LEU A N 1
ATOM 2071 C CA . LEU A 1 248 ? 8.817 3.111 -1.989 1.00 87.06 248 LEU A CA 1
ATOM 2072 C C . LEU A 1 248 ? 7.379 2.889 -1.476 1.00 87.06 248 LEU A C 1
ATOM 2074 O O . LEU A 1 248 ? 7.107 1.865 -0.842 1.00 87.06 248 LEU A O 1
ATOM 2078 N N . ASP A 1 249 ? 6.442 3.789 -1.796 1.00 87.69 249 ASP A N 1
ATOM 2079 C CA . ASP A 1 249 ? 5.009 3.625 -1.491 1.00 87.69 249 ASP A CA 1
ATOM 2080 C C . ASP A 1 249 ? 4.456 2.329 -2.123 1.00 87.69 249 ASP A C 1
ATOM 2082 O O . ASP A 1 249 ? 3.766 1.531 -1.471 1.00 87.69 249 ASP A O 1
ATOM 2086 N N . ILE A 1 250 ? 4.854 2.041 -3.367 1.00 86.19 250 ILE A N 1
ATOM 2087 C CA . ILE A 1 250 ? 4.523 0.784 -4.049 1.00 86.19 250 ILE A CA 1
ATOM 2088 C C . ILE A 1 250 ? 5.105 -0.425 -3.306 1.00 86.19 250 ILE A C 1
ATOM 2090 O O . ILE A 1 250 ? 4.410 -1.428 -3.161 1.00 86.19 250 ILE A O 1
ATOM 2094 N N . CYS A 1 251 ? 6.330 -0.378 -2.785 1.00 83.94 251 CYS A N 1
ATOM 2095 C CA . CYS A 1 251 ? 6.872 -1.484 -1.985 1.00 83.94 251 CYS A CA 1
ATOM 2096 C C . CYS A 1 251 ? 6.060 -1.702 -0.689 1.00 83.94 251 CYS A C 1
ATOM 2098 O O . CYS A 1 251 ? 5.748 -2.845 -0.308 1.00 83.94 251 CYS A O 1
ATOM 2100 N N . HIS A 1 252 ? 5.640 -0.612 -0.044 1.00 89.88 252 HIS A N 1
ATOM 2101 C CA . HIS A 1 252 ? 4.883 -0.623 1.206 1.00 89.88 252 HIS A CA 1
ATOM 2102 C C . HIS A 1 252 ? 3.465 -1.190 1.103 1.00 89.88 252 HIS A C 1
ATOM 2104 O O . HIS A 1 252 ? 2.967 -1.736 2.098 1.00 89.88 252 HIS A O 1
ATOM 2110 N N . VAL A 1 253 ? 2.844 -1.173 -0.085 1.00 89.25 253 VAL A N 1
ATOM 2111 C CA . VAL A 1 253 ? 1.508 -1.766 -0.310 1.00 89.25 253 VAL A CA 1
ATOM 2112 C C . VAL A 1 253 ? 1.433 -3.232 0.120 1.00 89.25 253 VAL A C 1
ATOM 2114 O O . VAL A 1 253 ? 0.389 -3.719 0.551 1.00 89.25 253 VAL A O 1
ATOM 2117 N N . SER A 1 254 ? 2.546 -3.957 0.011 1.00 88.50 254 SER A N 1
ATOM 2118 C CA . SER A 1 254 ? 2.618 -5.353 0.416 1.00 88.50 254 SER A CA 1
ATOM 2119 C C . SER A 1 254 ? 2.884 -5.481 1.916 1.00 88.50 254 SER A C 1
ATOM 2121 O O . SER A 1 254 ? 2.299 -6.340 2.570 1.00 88.50 254 SER A O 1
ATOM 2123 N N . PHE A 1 255 ? 3.721 -4.612 2.479 1.00 91.81 255 PHE A N 1
ATOM 2124 C CA . PHE A 1 255 ? 4.225 -4.723 3.842 1.00 91.81 255 PHE A CA 1
ATOM 2125 C C . PHE A 1 255 ? 3.219 -4.238 4.900 1.00 91.81 255 PHE A C 1
ATOM 2127 O O . PHE A 1 255 ? 2.878 -4.997 5.816 1.00 91.81 255 PHE A O 1
ATOM 2134 N N . PHE A 1 256 ? 2.682 -3.017 4.769 1.00 94.12 256 PHE A N 1
ATOM 2135 C CA . PHE A 1 256 ? 1.818 -2.423 5.801 1.00 94.12 256 PHE A CA 1
ATOM 2136 C C . PHE A 1 256 ? 0.564 -3.247 6.098 1.00 94.12 256 PHE A C 1
ATOM 2138 O O . PHE A 1 256 ? 0.274 -3.469 7.278 1.00 94.12 256 PHE A O 1
ATOM 2145 N N . PRO A 1 257 ? -0.177 -3.776 5.106 1.00 93.06 257 PRO A N 1
ATOM 2146 C CA . PRO A 1 257 ? -1.320 -4.639 5.390 1.00 93.06 257 PRO A CA 1
ATOM 2147 C C . PRO A 1 257 ? -0.970 -5.930 6.133 1.00 93.06 257 PRO A C 1
ATOM 2149 O O . PRO A 1 257 ? -1.739 -6.381 6.981 1.00 93.06 257 PRO A O 1
ATOM 2152 N N . GLN A 1 258 ? 0.197 -6.515 5.873 1.00 94.88 258 GLN A N 1
ATOM 2153 C CA . GLN A 1 258 ? 0.592 -7.753 6.538 1.00 94.88 258 GLN A CA 1
ATOM 2154 C C . GLN A 1 258 ? 0.903 -7.517 8.012 1.00 94.88 258 GLN A C 1
ATOM 2156 O O . GLN A 1 258 ? 0.313 -8.165 8.881 1.00 94.88 258 GLN A O 1
ATOM 2161 N N . ILE A 1 259 ? 1.790 -6.561 8.299 1.00 94.06 259 ILE A N 1
ATOM 2162 C CA . ILE A 1 259 ? 2.214 -6.286 9.673 1.00 94.06 259 ILE A CA 1
ATOM 2163 C C . ILE A 1 259 ? 1.056 -5.742 10.511 1.00 94.06 259 ILE A C 1
ATOM 2165 O O . ILE A 1 259 ? 0.819 -6.204 11.628 1.00 94.06 259 ILE A O 1
ATOM 2169 N N . SER A 1 260 ? 0.247 -4.847 9.943 1.00 94.00 260 SER A N 1
ATOM 2170 C CA . SER A 1 260 ? -0.933 -4.326 10.630 1.00 94.00 260 SER A CA 1
ATOM 2171 C C . SER A 1 260 ? -1.959 -5.426 10.903 1.00 94.00 260 SER A C 1
ATOM 2173 O O . SER A 1 260 ? -2.515 -5.451 11.997 1.00 94.00 260 SER A O 1
ATOM 2175 N N . TYR A 1 261 ? -2.194 -6.381 9.990 1.00 92.56 261 TYR A N 1
ATOM 2176 C CA . TYR A 1 261 ? -3.104 -7.503 10.254 1.00 92.56 261 TYR A CA 1
ATOM 2177 C C . TYR A 1 261 ? -2.589 -8.388 11.382 1.00 92.56 261 TYR A C 1
ATOM 2179 O O . TYR A 1 261 ? -3.353 -8.730 12.288 1.00 92.56 261 TYR A O 1
ATOM 2187 N N . LEU A 1 262 ? -1.306 -8.733 11.362 1.00 93.25 262 LEU A N 1
ATOM 2188 C CA . LEU A 1 262 ? -0.702 -9.572 12.394 1.00 93.25 262 LEU A CA 1
ATOM 2189 C C . LEU A 1 262 ? -0.777 -8.918 13.782 1.00 93.25 262 LEU A C 1
ATOM 2191 O O . LEU A 1 262 ? -1.091 -9.600 14.758 1.00 93.25 262 LEU A O 1
ATOM 2195 N N . LEU A 1 263 ? -0.583 -7.599 13.857 1.00 90.94 263 LEU A N 1
ATOM 2196 C CA . LEU A 1 263 ? -0.538 -6.849 15.116 1.00 90.94 263 LEU A CA 1
ATOM 2197 C C . LEU A 1 263 ? -1.885 -6.243 15.548 1.00 90.94 263 LEU A C 1
ATOM 2199 O O . LEU A 1 263 ? -2.022 -5.805 16.689 1.00 90.94 263 LEU A O 1
ATOM 2203 N N . CYS A 1 264 ? -2.905 -6.207 14.682 1.00 88.19 264 CYS A N 1
ATOM 2204 C CA . CYS A 1 264 ? -4.110 -5.412 14.955 1.00 88.19 264 CYS A CA 1
ATOM 2205 C C . CYS A 1 264 ? -4.897 -5.842 16.192 1.00 88.19 264 CYS A C 1
ATOM 2207 O O . CYS A 1 264 ? -5.563 -5.019 16.824 1.00 88.19 264 CYS A O 1
ATOM 2209 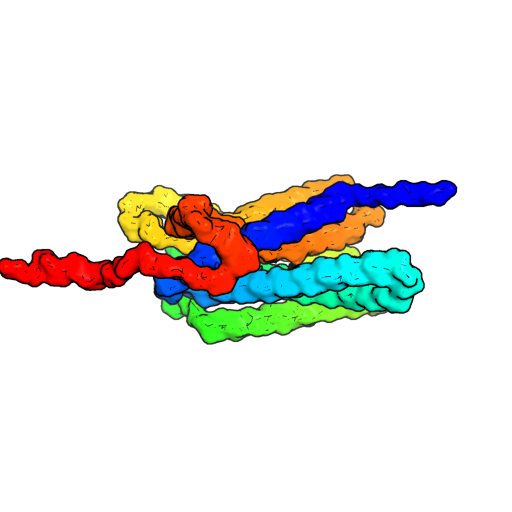N N . ASN A 1 265 ? -4.885 -7.125 16.542 1.00 83.44 265 ASN A N 1
ATOM 2210 C CA . ASN A 1 265 ? -5.664 -7.610 17.667 1.00 83.44 265 ASN A CA 1
ATOM 2211 C C . ASN A 1 265 ? -4.982 -8.782 18.369 1.00 83.44 265 ASN A C 1
ATOM 2213 O O . ASN A 1 265 ? -4.242 -9.552 17.758 1.00 83.44 265 ASN A O 1
ATOM 2217 N N . LYS A 1 266 ? -5.303 -8.931 19.660 1.00 84.56 266 LYS A N 1
ATOM 2218 C CA . LYS A 1 266 ? -4.739 -9.974 20.520 1.00 84.56 266 LYS A CA 1
ATOM 2219 C C . LYS A 1 266 ? -4.908 -11.369 19.918 1.00 84.56 266 LYS A C 1
ATOM 2221 O O . LYS A 1 266 ? -3.993 -12.162 19.970 1.00 84.56 266 LYS A O 1
ATOM 2226 N N . LYS A 1 267 ? -6.037 -11.655 19.272 1.00 86.88 267 LYS A N 1
ATOM 2227 C CA . LYS A 1 267 ? -6.290 -12.962 18.656 1.00 86.88 267 LYS A CA 1
ATOM 2228 C C . LYS A 1 267 ? -5.345 -13.257 17.481 1.00 86.88 267 LYS A C 1
ATOM 2230 O O . LYS A 1 267 ? -4.892 -14.392 17.345 1.00 86.88 267 LYS A O 1
ATOM 2235 N N . ASN A 1 268 ? -5.067 -12.278 16.623 1.00 89.62 268 ASN A N 1
ATOM 2236 C CA . ASN A 1 268 ? -4.121 -12.423 15.515 1.00 89.62 268 ASN A CA 1
ATOM 2237 C C . ASN A 1 268 ? -2.703 -12.618 16.051 1.00 89.62 268 ASN A C 1
ATOM 2239 O O . ASN A 1 268 ? -2.006 -13.519 15.592 1.00 89.62 268 ASN A O 1
ATOM 2243 N N . TRP A 1 269 ? -2.347 -11.862 17.089 1.00 89.12 269 TRP A N 1
ATOM 2244 C CA . TRP A 1 269 ? -1.098 -12.035 17.818 1.00 89.12 269 TRP A CA 1
ATOM 2245 C C . TRP A 1 269 ?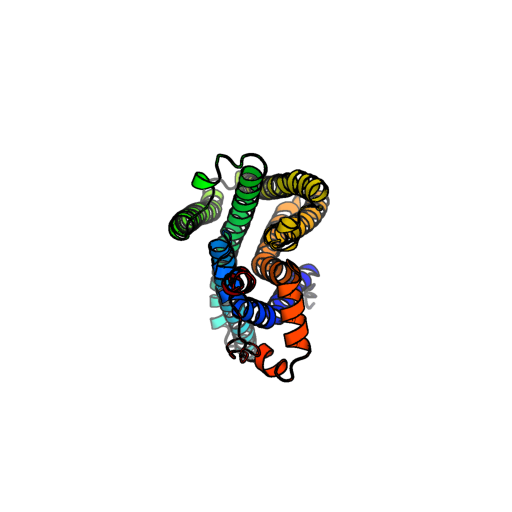 -0.978 -13.423 18.465 1.00 89.12 269 TRP A C 1
ATOM 2247 O O . TRP A 1 269 ? -0.009 -14.129 18.221 1.00 89.12 269 TRP A O 1
ATOM 2257 N N . ASP A 1 270 ? -1.984 -13.870 19.215 1.00 91.25 270 ASP A N 1
ATOM 2258 C CA . ASP A 1 270 ? -2.004 -15.186 19.864 1.00 91.25 270 ASP A CA 1
ATOM 2259 C C . ASP A 1 270 ? -1.901 -16.308 18.819 1.00 91.25 270 ASP A C 1
ATOM 2261 O O . ASP A 1 270 ? -1.170 -17.277 19.006 1.00 91.25 270 ASP A O 1
ATOM 2265 N N . SER A 1 271 ? -2.572 -16.146 17.672 1.00 89.44 271 SER A N 1
ATOM 2266 C CA . SER A 1 271 ? -2.474 -17.078 16.541 1.00 89.44 271 SER A CA 1
ATOM 2267 C C . SER A 1 271 ? -1.063 -17.128 15.958 1.00 89.44 271 SER A C 1
ATOM 2269 O O . SER A 1 271 ? -0.584 -18.212 15.629 1.00 89.44 271 SER A O 1
ATOM 2271 N N . LEU A 1 272 ? -0.409 -15.971 15.827 1.00 92.94 272 LEU A N 1
ATOM 2272 C CA . LEU A 1 272 ? 0.970 -15.858 15.365 1.00 92.94 272 LEU A CA 1
ATOM 2273 C C . LEU A 1 272 ? 1.934 -16.526 16.357 1.00 92.94 272 LEU A C 1
ATOM 2275 O O . LEU A 1 272 ? 2.750 -17.350 15.954 1.00 92.94 272 LEU A O 1
ATOM 2279 N N . VAL A 1 273 ? 1.794 -16.243 17.654 1.00 92.19 273 VAL A N 1
ATOM 2280 C CA . VAL A 1 273 ? 2.598 -16.853 18.725 1.00 92.19 273 VAL A CA 1
ATOM 2281 C C . VAL A 1 273 ? 2.410 -18.370 18.765 1.00 92.19 273 VAL A C 1
ATOM 2283 O O . VAL A 1 273 ? 3.380 -19.105 18.931 1.00 92.19 273 VAL A O 1
ATOM 2286 N N . GLU A 1 274 ? 1.187 -18.867 18.585 1.00 90.06 274 GLU A N 1
ATOM 2287 C CA . GLU A 1 274 ? 0.925 -20.306 18.516 1.00 90.06 274 GLU A CA 1
ATOM 2288 C C . GLU A 1 274 ? 1.600 -20.952 17.297 1.00 90.06 274 GLU A C 1
ATOM 2290 O O . GLU A 1 274 ? 2.151 -22.044 17.414 1.00 90.06 274 GLU A O 1
ATOM 2295 N N . ILE A 1 275 ? 1.620 -20.268 16.146 1.00 88.50 275 ILE A N 1
ATOM 2296 C CA . ILE A 1 275 ? 2.368 -20.719 14.963 1.00 88.50 275 ILE A CA 1
ATOM 2297 C C . ILE A 1 275 ? 3.867 -20.796 15.276 1.00 88.50 275 ILE A C 1
ATOM 2299 O O . ILE A 1 275 ? 4.480 -21.822 14.977 1.00 88.50 275 ILE A O 1
ATOM 2303 N N . PHE A 1 276 ? 4.430 -19.775 15.931 1.00 89.38 276 PHE A N 1
ATOM 2304 C CA . PHE A 1 276 ? 5.833 -19.763 16.365 1.00 89.38 276 PHE A CA 1
ATOM 2305 C C . PHE A 1 276 ? 6.176 -20.877 17.357 1.00 89.38 276 PHE A C 1
ATOM 2307 O O . PHE A 1 276 ? 7.261 -21.445 17.286 1.00 89.38 276 PHE A O 1
ATOM 2314 N N . LYS A 1 277 ? 5.244 -21.239 18.242 1.00 88.94 277 LYS A N 1
ATOM 2315 C CA . LYS A 1 277 ? 5.406 -22.358 19.186 1.00 88.94 277 LYS A CA 1
ATOM 2316 C C . LYS A 1 277 ? 5.172 -23.731 18.550 1.00 88.94 277 LYS A C 1
ATOM 2318 O O . LYS A 1 277 ? 5.479 -24.753 19.161 1.00 88.94 277 LYS A O 1
ATOM 2323 N N . SER A 1 278 ? 4.595 -23.786 17.351 1.00 83.38 278 SER A N 1
ATOM 2324 C CA . SER A 1 278 ? 4.254 -25.048 16.704 1.00 83.38 278 SER A CA 1
ATOM 2325 C C . SER A 1 278 ? 5.486 -25.718 16.089 1.00 83.38 278 SER A C 1
ATOM 2327 O O . SER A 1 278 ? 6.307 -25.079 15.434 1.00 83.38 278 SER A O 1
ATOM 2329 N N . ARG A 1 279 ? 5.552 -27.053 16.169 1.00 77.62 279 ARG A N 1
ATOM 2330 C CA . ARG A 1 279 ? 6.554 -27.858 15.437 1.00 77.62 279 ARG A CA 1
ATOM 2331 C C . ARG A 1 279 ? 6.412 -27.768 13.907 1.00 77.62 279 ARG A C 1
ATOM 2333 O O . ARG A 1 279 ? 7.241 -28.297 13.177 1.00 77.62 279 ARG A O 1
ATOM 2340 N N . ASN A 1 280 ? 5.359 -27.115 13.414 1.00 77.75 280 ASN A N 1
ATOM 2341 C CA . ASN A 1 280 ? 5.059 -26.969 11.995 1.00 77.75 280 ASN A CA 1
ATOM 2342 C C . ASN A 1 280 ? 5.524 -25.624 11.417 1.00 77.75 280 ASN A C 1
ATOM 2344 O O . ASN A 1 280 ? 5.198 -25.346 10.265 1.00 77.75 280 ASN A O 1
ATOM 2348 N N . LEU A 1 281 ? 6.278 -24.800 12.159 1.00 83.31 281 LEU A N 1
ATOM 2349 C CA . LEU A 1 281 ? 6.725 -23.484 11.687 1.00 83.31 281 LEU A CA 1
ATOM 2350 C C . LEU A 1 281 ? 7.416 -23.550 10.318 1.00 83.31 281 LEU A C 1
ATOM 2352 O O . LEU A 1 281 ? 7.009 -22.841 9.401 1.00 83.31 281 LEU A O 1
ATOM 2356 N N . LEU A 1 282 ? 8.383 -24.458 10.149 1.00 82.38 282 LEU A N 1
ATOM 2357 C CA . LEU A 1 282 ? 9.093 -24.617 8.877 1.00 82.38 282 LEU A CA 1
ATOM 2358 C C . LEU A 1 282 ? 8.140 -25.037 7.746 1.00 82.38 282 LEU A C 1
ATOM 2360 O O . LEU A 1 282 ? 8.214 -24.512 6.641 1.00 82.38 282 LEU A O 1
ATOM 2364 N N . LYS A 1 283 ? 7.178 -25.925 8.036 1.00 84.12 283 LYS A N 1
ATOM 2365 C CA . LYS A 1 283 ? 6.168 -26.358 7.055 1.00 84.12 283 LYS A CA 1
ATOM 2366 C C . LYS A 1 283 ? 5.261 -25.209 6.622 1.00 84.12 283 LYS A C 1
ATOM 2368 O O . LYS A 1 283 ? 4.924 -25.120 5.448 1.00 84.12 283 LYS A O 1
ATOM 2373 N N . ILE A 1 284 ? 4.866 -24.344 7.554 1.00 82.31 284 ILE A N 1
ATOM 2374 C CA . ILE A 1 284 ? 4.015 -23.179 7.276 1.00 82.31 284 ILE A CA 1
ATOM 2375 C C . ILE A 1 284 ? 4.788 -22.138 6.472 1.00 82.31 284 ILE A C 1
ATOM 2377 O O . ILE A 1 284 ? 4.233 -21.562 5.540 1.00 82.31 284 ILE A O 1
ATOM 2381 N N . TRP A 1 285 ? 6.058 -21.919 6.812 1.00 82.38 285 TRP A N 1
ATOM 2382 C CA . TRP A 1 285 ? 6.916 -20.974 6.110 1.00 82.38 285 TRP A CA 1
ATOM 2383 C C . TRP A 1 285 ? 7.202 -21.425 4.670 1.00 82.38 285 TRP A C 1
ATOM 2385 O O . TRP A 1 285 ? 6.962 -20.661 3.739 1.00 82.38 285 TRP A O 1
ATOM 2395 N N . CYS A 1 286 ? 7.594 -22.689 4.466 1.00 82.12 286 CYS A N 1
ATOM 2396 C CA . CYS A 1 286 ? 7.834 -23.248 3.130 1.00 82.12 286 CYS A CA 1
ATOM 2397 C C . CYS A 1 286 ? 6.546 -23.429 2.313 1.00 82.12 286 CYS A C 1
ATOM 2399 O O . CYS A 1 286 ? 6.553 -23.289 1.093 1.00 82.12 286 CYS A O 1
ATOM 2401 N N . CYS A 1 287 ? 5.434 -23.771 2.965 1.00 82.06 287 CYS A N 1
ATOM 2402 C CA . CYS A 1 287 ? 4.158 -23.996 2.304 1.00 82.06 287 CYS A CA 1
ATOM 2403 C C . CYS A 1 287 ? 3.020 -23.346 3.107 1.00 82.06 287 CYS A C 1
ATOM 2405 O O . CYS A 1 287 ? 2.323 -24.017 3.879 1.00 82.06 287 CYS A O 1
ATOM 2407 N N . PRO A 1 288 ? 2.725 -22.055 2.868 1.00 70.12 288 PRO A N 1
ATOM 2408 C CA . PRO A 1 288 ? 1.609 -21.369 3.528 1.00 70.12 288 PRO A CA 1
ATOM 2409 C C . PRO A 1 288 ? 0.234 -21.953 3.163 1.00 70.12 288 PRO A C 1
ATOM 2411 O O . PRO A 1 288 ? -0.802 -21.550 3.700 1.00 70.12 288 PRO A O 1
ATOM 2414 N N . CYS A 1 289 ? 0.202 -22.917 2.238 1.00 73.00 289 CYS A N 1
ATOM 2415 C CA . CYS A 1 289 ? -0.985 -23.670 1.877 1.00 73.00 289 CYS A CA 1
ATOM 2416 C C . CYS A 1 289 ? -1.376 -24.756 2.889 1.00 73.00 289 CYS A C 1
ATOM 2418 O O . CYS A 1 289 ? -2.539 -25.172 2.876 1.00 73.00 289 CYS A O 1
ATOM 2420 N N . VAL A 1 290 ? -0.462 -25.176 3.770 1.00 69.00 290 VAL A N 1
ATOM 2421 C CA . VAL A 1 290 ? -0.703 -26.236 4.756 1.00 69.00 290 VAL A CA 1
ATOM 2422 C C . VAL A 1 290 ? -1.834 -25.824 5.699 1.00 69.00 290 VAL A C 1
ATOM 2424 O O . VAL A 1 290 ? -1.761 -24.818 6.407 1.00 69.00 290 VAL A O 1
ATOM 2427 N N . LYS A 1 291 ? -2.919 -26.607 5.708 1.00 65.25 291 LYS A N 1
ATOM 2428 C CA . LYS A 1 291 ? -4.018 -26.418 6.659 1.00 65.25 291 LYS A CA 1
ATOM 2429 C C . LYS A 1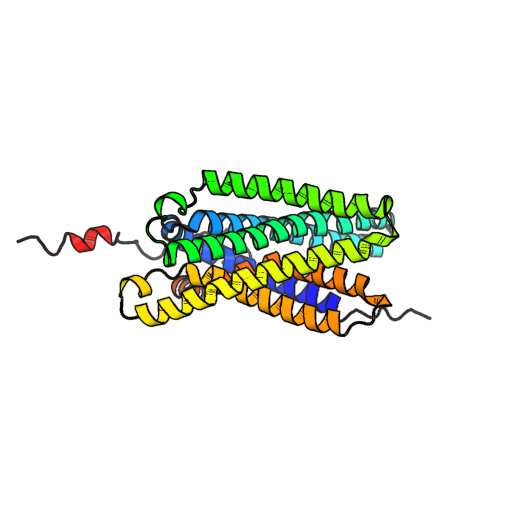 291 ? -3.509 -26.786 8.052 1.00 65.25 291 LYS A C 1
ATOM 2431 O O . LYS A 1 291 ? -3.261 -27.953 8.330 1.00 65.25 291 LYS A O 1
ATOM 2436 N N . LEU A 1 292 ? -3.383 -25.793 8.930 1.00 63.59 292 LEU A N 1
ATOM 2437 C CA . LEU A 1 292 ? -3.221 -26.026 10.363 1.00 63.59 292 LEU A CA 1
ATOM 2438 C C . LEU A 1 292 ? -4.418 -26.856 10.847 1.00 63.59 292 LEU A C 1
ATOM 2440 O O . LEU A 1 292 ? -5.565 -26.418 10.716 1.00 63.59 292 LEU A O 1
ATOM 2444 N N . SER A 1 293 ? -4.163 -28.056 11.370 1.00 58.62 293 SER A N 1
ATOM 2445 C CA . SER A 1 293 ? -5.174 -28.869 12.047 1.00 58.62 293 SER A CA 1
ATOM 2446 C C . SER A 1 293 ? -5.862 -27.999 13.101 1.00 58.62 293 SER A C 1
ATOM 2448 O O . SER A 1 293 ? -5.189 -27.456 13.977 1.00 58.62 293 SER A O 1
ATOM 2450 N N . ARG A 1 294 ? -7.185 -27.803 12.992 1.00 54.47 294 ARG A N 1
ATOM 2451 C CA . ARG A 1 294 ? -7.976 -27.067 13.991 1.00 54.47 294 ARG A CA 1
ATOM 2452 C C . ARG A 1 294 ? -7.916 -27.834 15.311 1.00 54.47 294 ARG A C 1
ATOM 2454 O O . ARG A 1 294 ? -8.745 -28.705 15.548 1.00 54.47 294 ARG A O 1
ATOM 2461 N N . ILE A 1 295 ? -6.963 -27.512 16.176 1.00 43.44 295 ILE A N 1
ATOM 2462 C CA . ILE A 1 295 ? -6.988 -27.982 17.559 1.00 43.44 295 ILE A CA 1
ATOM 2463 C C . ILE A 1 295 ? -7.880 -27.000 18.321 1.00 43.44 295 ILE A C 1
ATOM 2465 O O . ILE A 1 295 ? -7.413 -25.969 18.787 1.00 43.44 295 ILE A O 1
ATOM 2469 N N . GLN A 1 296 ? -9.188 -27.281 18.298 1.00 37.12 296 GLN A N 1
ATOM 2470 C CA . GLN A 1 296 ? -10.206 -27.047 19.339 1.00 37.12 296 GLN A CA 1
ATOM 2471 C C . GLN A 1 296 ? -11.592 -26.768 18.718 1.00 37.12 296 GLN A C 1
ATOM 2473 O O . GLN A 1 296 ? -11.720 -25.907 17.835 1.00 37.12 296 GLN A O 1
ATOM 2478 N N . PRO A 1 297 ? -12.649 -27.473 19.167 1.00 38.81 297 PRO A N 1
ATOM 2479 C CA . PRO A 1 297 ? -14.009 -27.236 18.712 1.00 38.81 297 PRO A CA 1
ATOM 2480 C C . PRO A 1 297 ? -14.474 -25.861 19.192 1.00 38.81 297 PRO A C 1
ATOM 2482 O O . PRO A 1 297 ? -14.338 -25.483 20.353 1.00 38.81 297 PRO A O 1
ATOM 2485 N N . THR A 1 298 ? -15.003 -25.077 18.259 1.00 40.59 298 THR A N 1
ATOM 2486 C CA . THR A 1 298 ? -15.584 -23.771 18.560 1.00 40.59 298 THR A CA 1
ATOM 2487 C C . THR A 1 298 ? -16.969 -24.037 19.131 1.00 40.59 298 THR A C 1
ATOM 2489 O O . THR A 1 298 ? -17.892 -24.271 18.359 1.00 40.59 298 THR A O 1
ATOM 2492 N N . VAL A 1 299 ? -17.121 -24.055 20.457 1.00 36.03 299 VAL A N 1
ATOM 2493 C CA . VAL A 1 299 ? -18.460 -24.014 21.059 1.00 36.03 299 VAL A CA 1
ATOM 2494 C C . VAL A 1 299 ? -19.084 -22.683 20.623 1.00 36.03 299 VAL A C 1
ATOM 2496 O O . VAL A 1 299 ? -18.487 -21.629 20.879 1.00 36.03 299 VAL A O 1
ATOM 2499 N N . PRO A 1 300 ? -20.214 -22.682 19.897 1.00 40.03 300 PRO A N 1
ATOM 2500 C CA . PRO A 1 300 ? -20.888 -21.446 19.542 1.00 40.03 300 PRO A CA 1
ATOM 2501 C C . PRO A 1 300 ? -21.305 -20.748 20.837 1.00 40.03 300 PRO A C 1
ATOM 2503 O O . PRO A 1 300 ? -22.064 -21.308 21.622 1.00 40.03 300 PRO A O 1
ATOM 2506 N N . GLN A 1 301 ? -20.841 -19.515 21.053 1.00 41.62 301 GLN A N 1
ATOM 2507 C CA . GLN A 1 301 ? -21.238 -18.690 22.205 1.00 41.62 301 GLN A CA 1
ATOM 2508 C C . GLN A 1 301 ? -22.761 -18.495 22.312 1.00 41.62 301 GLN A C 1
ATOM 2510 O O . GLN A 1 301 ? -23.250 -18.146 23.378 1.00 41.62 301 GLN A O 1
ATOM 2515 N N . ALA A 1 302 ? -23.519 -18.783 21.249 1.00 45.94 302 ALA A N 1
ATOM 2516 C CA . ALA A 1 302 ? -24.975 -18.815 21.291 1.00 45.94 302 ALA A CA 1
ATOM 2517 C C . ALA A 1 302 ? -25.536 -19.870 22.266 1.00 45.94 302 ALA A C 1
ATOM 2519 O O . ALA A 1 302 ? -26.642 -19.691 22.756 1.00 45.94 302 ALA A O 1
ATOM 2520 N N . MET A 1 303 ? -24.798 -20.940 22.587 1.00 40.12 303 MET A N 1
ATOM 2521 C CA . MET A 1 303 ? -25.323 -22.027 23.423 1.00 40.12 303 MET A CA 1
ATOM 2522 C C . MET A 1 303 ? -25.098 -21.817 24.931 1.00 40.12 303 MET A C 1
ATOM 2524 O O . MET A 1 303 ? -25.792 -22.430 25.730 1.00 40.12 303 MET A O 1
ATOM 2528 N N . GLN A 1 304 ? -24.203 -20.907 25.345 1.00 39.47 304 GLN A N 1
ATOM 2529 C CA . GLN A 1 304 ? -24.007 -20.603 26.775 1.00 39.47 304 GLN A CA 1
ATOM 2530 C C . GLN A 1 304 ? -25.089 -19.694 27.369 1.00 39.47 304 GLN A C 1
ATOM 2532 O O . GLN A 1 304 ? -25.185 -19.600 28.585 1.00 39.47 304 GLN A O 1
ATOM 2537 N N . ILE A 1 305 ? -25.917 -19.047 26.544 1.00 45.50 305 ILE A N 1
ATOM 2538 C CA . ILE A 1 305 ? -27.023 -18.216 27.047 1.00 45.50 305 ILE A CA 1
ATOM 2539 C C . ILE A 1 305 ? -28.256 -19.075 27.384 1.00 45.50 305 ILE A C 1
ATOM 2541 O O . ILE A 1 305 ? -29.081 -18.662 28.189 1.00 45.50 305 ILE A O 1
ATOM 2545 N N . TYR A 1 306 ? -28.363 -20.297 26.850 1.00 41.59 306 TYR A N 1
ATOM 2546 C CA . TYR A 1 306 ? -29.540 -21.148 27.070 1.00 41.59 306 TYR A CA 1
ATOM 2547 C C . TYR A 1 306 ? -29.394 -22.176 28.198 1.00 41.59 306 TYR A C 1
ATOM 2549 O O . TYR A 1 306 ? -30.395 -22.751 28.603 1.00 41.59 306 TYR A O 1
ATOM 2557 N N . SER A 1 307 ? -28.197 -22.412 28.745 1.00 45.53 307 SER A N 1
ATOM 2558 C CA . SER A 1 307 ? -28.004 -23.469 29.753 1.00 45.53 307 SER A CA 1
ATOM 2559 C C . SER A 1 307 ? -28.030 -22.997 31.212 1.00 45.53 307 SER A C 1
ATOM 2561 O O . SER A 1 307 ? -27.692 -23.782 32.088 1.00 45.53 307 SER A O 1
ATOM 2563 N N . THR A 1 308 ? -28.404 -21.748 31.505 1.00 45.81 308 THR A N 1
ATOM 2564 C CA . THR A 1 308 ? -28.643 -21.296 32.896 1.00 45.81 308 THR A CA 1
ATOM 2565 C C . THR A 1 308 ? -30.115 -21.034 33.210 1.00 45.81 308 THR A C 1
ATOM 2567 O O . THR A 1 308 ? -30.425 -20.489 34.263 1.00 45.81 308 THR A O 1
ATOM 2570 N N . HIS A 1 309 ? -31.025 -21.461 32.334 1.00 40.03 309 HIS A N 1
ATOM 2571 C CA . HIS A 1 309 ? -32.462 -21.482 32.601 1.00 40.03 309 HIS A CA 1
ATOM 2572 C C . HIS A 1 309 ? -33.036 -22.845 32.210 1.00 40.03 309 HIS A C 1
ATOM 2574 O O . HIS A 1 309 ? -33.797 -22.970 31.258 1.00 40.03 309 HIS A O 1
ATOM 2580 N N . ALA A 1 310 ? -32.610 -23.877 32.930 1.00 42.78 310 ALA A N 1
ATOM 2581 C CA . ALA A 1 310 ? -33.336 -25.130 33.034 1.00 42.78 310 ALA A CA 1
ATOM 2582 C C . ALA A 1 310 ? -33.359 -25.473 34.527 1.00 42.78 310 ALA A C 1
ATOM 2584 O O . ALA A 1 310 ? -32.309 -25.738 35.105 1.00 42.78 310 ALA A O 1
ATOM 2585 N N . GLU A 1 311 ? -34.550 -25.246 35.081 1.00 37.84 311 GLU A N 1
ATOM 2586 C CA . GLU A 1 311 ? -35.170 -25.738 36.323 1.00 37.84 311 GLU A CA 1
ATOM 2587 C C . GLU A 1 311 ? -34.306 -26.556 37.294 1.00 37.84 311 GLU A C 1
ATOM 2589 O O . GLU A 1 311 ? -33.794 -27.633 36.916 1.00 37.84 311 GLU A O 1
#

Secondary structure (DSSP, 8-state):
--------HHHHHHHHHHHHHHHHHHHHHHHHHHHHHHHTTSTTHHHHHHHHHHHHHHHHHHHHHHHHHHHHHHHHHTT-GGGGGGHHHHHHHHHHHHHHHHHHHHHHHHHHHHHHHHHHH-GGGHHHHS--HHHHHHHHHHHHHHHHHHHHHHHHHHHH-GGGHHHHHHHHHHHHHHHHHHHHHTHHHHHHHHHHGGGSTHHHH--THHHHHHHHHHHHHHHHHHHHHHHHS-TTTHHHHHHHHHHHHHHHHHHHHHHHHHHSSHHHHHHHHHHHHSTTHHHHHH-TT------S----GGGTTTTT---

Nearest PDB structures (foldseek):
  8yky-assembly1_R  TM=5.850E-01  e=7.762E-02  Clostridium perfringens
  7y15-assembly1_R  TM=5.274E-01  e=8.487E-02  Escherichia coli

Solvent-accessible surface area (backbone atoms only — not comparable to full-atom values): 17325 Å² total; per-residue (Å²): 134,79,79,78,77,76,74,53,71,60,63,51,50,47,50,48,47,45,51,52,33,59,71,46,42,27,57,39,48,44,37,49,63,73,43,39,80,72,43,63,79,39,82,61,31,60,53,55,52,46,51,54,52,50,37,55,50,48,52,51,54,52,49,52,51,52,55,47,53,52,49,45,53,52,35,49,74,71,66,45,59,74,57,60,72,54,46,61,59,48,69,49,50,49,55,51,57,43,37,50,54,26,55,44,52,54,51,52,51,35,55,48,38,50,46,50,42,44,46,69,79,39,58,92,46,41,83,78,60,62,64,48,63,67,57,47,50,54,51,53,52,51,42,50,54,54,45,51,51,49,55,50,47,68,59,49,47,40,79,77,41,65,92,46,39,68,60,51,56,49,51,51,52,52,50,54,53,50,50,50,48,52,30,42,54,49,46,51,62,54,52,55,51,48,63,74,48,59,84,42,69,76,63,74,77,64,53,72,65,39,27,60,50,45,35,39,51,52,51,44,53,52,51,53,54,48,50,53,52,60,70,70,46,55,80,92,50,41,66,61,54,50,55,49,52,53,50,45,52,38,44,42,54,51,32,43,62,39,56,21,54,42,65,30,37,69,67,38,37,52,46,45,53,50,44,72,72,36,96,50,40,68,55,32,60,78,34,47,79,62,78,74,77,82,89,68,85,80,76,62,76,79,58,70,74,60,72,82,74,72,134